Protein AF-A0A7S2D742-F1 (afdb_monomer_lite)

pLDDT: mean 72.42, std 19.33, range [37.31, 97.5]

Organism: NCBI:txid327968

Foldseek 3Di:
DVLVVVDDPVLVVVPPDPDPVNVVVLVVLVVVLVVVLVVLCVVVVHPDSVVSCVVDVVSVVSVVDSVVDPCVVVVVVSVVVSVVVVVVVVVVVVVVVVVVVVVVVVVVVVVVVVVVVVVVVVVVVVVCCVVDDDDPDDPPPPDDDDDDDDDDDDDDDDDDDDDDDDDDDDDDDDDDDDDDDDDDDDDDDDDDDDDDDDDDDDDDDDDDDDDDDDDDDDDDDDDDDD

Secondary structure (DSSP, 8-state):
-HHHHSS-HHHHHTS-PPPHHHHHHHHHHHHHHHHHHHHHHHHHT---HHHHHHH-HHHHHHHHHHHS-TTHHHHHHHHHHHHHHHHHHHHHHHHHHHHHHHHHHHHHHHHHHHHHHHHHHHHHHHHHHHHS--PPPPP-------------PPPP-------------------------------------PPPPPP--------------PPP----------

Structure (mmCIF, N/CA/C/O backbone):
data_AF-A0A7S2D742-F1
#
_entry.id   AF-A0A7S2D742-F1
#
loop_
_atom_site.group_PDB
_atom_site.id
_atom_site.type_symbol
_atom_site.label_atom_id
_atom_site.label_alt_id
_atom_site.label_comp_id
_atom_site.label_asym_id
_atom_site.label_entity_id
_atom_site.label_seq_id
_atom_site.pdbx_PDB_ins_code
_atom_site.Cartn_x
_atom_site.Cartn_y
_atom_site.Cartn_z
_atom_site.occupancy
_atom_site.B_iso_or_equiv
_atom_site.auth_seq_id
_atom_site.auth_comp_id
_atom_site.auth_asym_id
_atom_site.auth_atom_id
_atom_site.pdbx_PDB_model_num
ATOM 1 N N . LEU A 1 1 ? 1.408 -7.934 0.537 1.00 58.06 1 LEU A N 1
ATOM 2 C CA . LEU A 1 1 ? 2.646 -7.445 1.202 1.00 58.06 1 LEU A CA 1
ATOM 3 C C . LEU A 1 1 ? 3.865 -7.417 0.276 1.00 58.06 1 LEU A C 1
ATOM 5 O O . LEU A 1 1 ? 4.415 -6.337 0.124 1.00 58.06 1 LEU A O 1
ATOM 9 N N . LYS A 1 2 ? 4.267 -8.518 -0.390 1.00 72.75 2 LYS A N 1
ATOM 10 C CA . LYS A 1 2 ? 5.432 -8.516 -1.314 1.00 72.75 2 LYS A CA 1
ATOM 11 C C . LYS A 1 2 ? 5.383 -7.411 -2.386 1.00 72.75 2 LYS A C 1
ATOM 13 O O . LYS A 1 2 ? 6.343 -6.668 -2.518 1.00 72.75 2 LYS A O 1
ATOM 18 N N . GLN A 1 3 ? 4.239 -7.214 -3.044 1.00 70.50 3 GLN A N 1
ATOM 19 C CA . GLN A 1 3 ? 4.067 -6.157 -4.057 1.00 70.50 3 GLN A CA 1
ATOM 20 C C . GLN A 1 3 ? 4.245 -4.727 -3.512 1.00 70.50 3 GLN A C 1
ATOM 22 O O . GLN A 1 3 ? 4.668 -3.840 -4.242 1.00 70.50 3 GLN A O 1
ATOM 27 N N . MET A 1 4 ? 3.971 -4.489 -2.223 1.00 67.81 4 MET A N 1
ATOM 28 C CA . MET A 1 4 ? 4.215 -3.178 -1.609 1.00 67.81 4 MET A CA 1
ATOM 29 C C . MET A 1 4 ? 5.696 -2.946 -1.307 1.00 67.81 4 MET A C 1
ATOM 31 O O . MET A 1 4 ? 6.140 -1.805 -1.313 1.00 67.81 4 MET A O 1
ATOM 35 N N . ALA A 1 5 ? 6.464 -4.010 -1.057 1.00 75.69 5 ALA A N 1
ATOM 36 C CA . ALA A 1 5 ? 7.906 -3.904 -0.842 1.00 75.69 5 ALA A CA 1
ATOM 37 C C . ALA A 1 5 ? 8.662 -3.565 -2.140 1.00 75.69 5 ALA A C 1
ATOM 39 O O . ALA A 1 5 ? 9.731 -2.966 -2.088 1.00 75.69 5 ALA A O 1
ATOM 40 N N . GLU A 1 6 ? 8.092 -3.915 -3.296 1.00 79.81 6 GLU A N 1
ATOM 41 C CA . GLU A 1 6 ? 8.608 -3.552 -4.623 1.00 79.81 6 GLU A CA 1
ATOM 42 C C . GLU A 1 6 ? 8.123 -2.170 -5.096 1.00 79.81 6 GLU A C 1
ATOM 44 O O . GLU A 1 6 ? 8.629 -1.630 -6.085 1.00 79.81 6 GLU A O 1
ATOM 49 N N . ALA A 1 7 ? 7.156 -1.572 -4.389 1.00 79.31 7 ALA A N 1
ATOM 50 C CA . ALA A 1 7 ? 6.643 -0.251 -4.715 1.00 79.31 7 ALA A CA 1
ATOM 51 C C . ALA A 1 7 ? 7.717 0.818 -4.489 1.00 79.31 7 ALA A C 1
ATOM 53 O O . ALA A 1 7 ? 8.521 0.762 -3.555 1.00 79.31 7 ALA A O 1
ATOM 54 N N . SER A 1 8 ? 7.734 1.830 -5.357 1.00 81.50 8 SER A N 1
ATOM 55 C CA . SER A 1 8 ? 8.748 2.874 -5.247 1.00 81.50 8 SER A CA 1
ATOM 56 C C . SER A 1 8 ? 8.528 3.743 -4.002 1.00 81.50 8 SER A C 1
ATOM 58 O O . SER A 1 8 ? 7.386 3.941 -3.579 1.00 81.50 8 SER A O 1
ATOM 60 N N . PRO A 1 9 ? 9.588 4.352 -3.439 1.00 84.12 9 PRO A N 1
ATOM 61 C CA . PRO A 1 9 ? 9.458 5.263 -2.302 1.00 84.12 9 PRO A CA 1
ATOM 62 C C . PRO A 1 9 ? 8.507 6.440 -2.564 1.00 84.12 9 PRO A C 1
ATOM 64 O O . PRO A 1 9 ? 7.940 6.990 -1.625 1.00 84.12 9 PRO A O 1
ATOM 67 N N . GLN A 1 10 ? 8.327 6.831 -3.831 1.00 81.94 10 GLN A N 1
ATOM 68 C CA . GLN A 1 10 ? 7.385 7.873 -4.235 1.00 81.94 10 GLN A CA 1
ATOM 69 C C . GLN A 1 10 ? 5.931 7.407 -4.053 1.00 81.94 10 GLN A C 1
ATOM 71 O O . GLN A 1 10 ? 5.106 8.156 -3.540 1.00 81.94 10 GLN A O 1
ATOM 76 N N . VAL A 1 11 ? 5.644 6.145 -4.394 1.00 81.56 11 VAL A N 1
ATOM 77 C CA . VAL A 1 11 ? 4.326 5.517 -4.209 1.00 81.56 11 VAL A CA 1
ATOM 78 C C . VAL A 1 11 ? 3.994 5.384 -2.729 1.00 81.56 11 VAL A C 1
ATOM 80 O O . VAL A 1 11 ? 2.893 5.718 -2.306 1.00 81.56 11 VAL A O 1
ATOM 83 N N . LEU A 1 12 ? 4.970 4.957 -1.922 1.00 81.88 12 LEU A N 1
ATOM 84 C CA . LEU A 1 12 ? 4.792 4.779 -0.479 1.00 81.88 12 LEU A CA 1
ATOM 85 C C . LEU A 1 12 ? 4.545 6.102 0.264 1.00 81.88 12 LEU A C 1
ATOM 87 O O . LEU A 1 12 ? 3.838 6.111 1.271 1.00 81.88 12 LEU A O 1
ATOM 91 N N . LYS A 1 13 ? 5.101 7.218 -0.226 1.00 83.69 13 LYS A N 1
ATOM 92 C CA . LYS A 1 13 ? 4.823 8.565 0.307 1.00 83.69 13 LYS A CA 1
ATOM 93 C C . LYS A 1 13 ? 3.414 9.050 -0.016 1.00 83.69 13 LYS A C 1
ATOM 95 O O . LYS A 1 13 ? 2.838 9.774 0.785 1.00 83.69 13 LYS A O 1
ATOM 100 N N . ASN A 1 14 ? 2.884 8.646 -1.166 1.00 82.38 14 ASN A N 1
ATOM 101 C CA . ASN A 1 14 ? 1.534 8.984 -1.611 1.00 82.38 14 ASN A CA 1
ATOM 102 C C . ASN A 1 14 ? 0.483 7.995 -1.093 1.00 82.38 14 ASN A C 1
ATOM 104 O O . ASN A 1 14 ? -0.686 8.091 -1.464 1.00 82.38 14 ASN A O 1
ATOM 108 N N . PHE A 1 15 ? 0.888 7.013 -0.286 1.00 81.06 15 PHE A N 1
ATOM 109 C CA . PHE A 1 15 ? -0.055 6.128 0.373 1.00 81.06 15 PHE A CA 1
ATOM 110 C C . PHE A 1 15 ? -0.929 6.973 1.314 1.00 81.06 15 PHE A C 1
ATOM 112 O O . PHE A 1 15 ? -0.379 7.829 2.018 1.00 81.06 15 PHE A O 1
ATOM 119 N N . PRO A 1 16 ? -2.257 6.761 1.343 1.00 83.06 16 PRO A N 1
ATOM 120 C CA . PRO A 1 16 ? -3.177 7.501 2.201 1.00 83.06 16 PRO A CA 1
ATOM 121 C C . PRO A 1 16 ? -3.024 7.027 3.649 1.00 83.06 16 PRO A C 1
ATOM 123 O O . PRO A 1 16 ? -3.904 6.389 4.225 1.00 83.06 16 PRO A O 1
ATOM 126 N N . TRP A 1 17 ? -1.854 7.278 4.234 1.00 86.44 17 TRP A N 1
ATOM 127 C CA . TRP A 1 17 ? -1.615 7.021 5.639 1.00 86.44 17 TRP A CA 1
ATOM 128 C C . TRP A 1 17 ? -2.586 7.887 6.436 1.00 86.44 17 TRP A C 1
ATOM 130 O O . TRP A 1 17 ? -2.632 9.097 6.197 1.00 86.44 17 TRP A O 1
ATOM 140 N N . PRO A 1 18 ? -3.344 7.300 7.376 1.00 88.06 18 PRO A N 1
ATOM 141 C CA . PRO A 1 18 ? -4.246 8.087 8.189 1.00 88.06 18 PRO A CA 1
ATOM 142 C C . PRO A 1 18 ? -3.436 9.144 8.930 1.00 88.06 18 PRO A C 1
ATOM 144 O O . PRO A 1 18 ? -2.369 8.858 9.490 1.00 88.06 18 PRO A O 1
ATOM 147 N N . SER A 1 19 ? -3.933 10.376 8.922 1.00 89.94 19 SER A N 1
ATOM 148 C CA . SER A 1 19 ? -3.280 11.452 9.657 1.00 89.94 19 SER A CA 1
ATOM 149 C C . SER A 1 19 ? -3.248 11.125 11.153 1.00 89.94 19 SER A C 1
ATOM 151 O O . SER A 1 19 ? -4.099 10.406 11.682 1.00 89.94 19 SER A O 1
ATOM 153 N N . GLN A 1 20 ? -2.277 11.677 11.886 1.00 93.31 20 GLN A N 1
ATOM 154 C CA . GLN A 1 20 ? -2.212 11.471 13.338 1.00 93.31 20 GLN A CA 1
ATOM 155 C C . GLN A 1 20 ? -3.523 11.892 14.025 1.00 93.31 20 GLN A C 1
ATOM 157 O O . GLN A 1 20 ? -3.972 11.232 14.962 1.00 93.31 20 GLN A O 1
ATOM 162 N N . THR A 1 21 ? -4.159 12.953 13.524 1.00 93.12 21 THR A N 1
ATOM 163 C CA . THR A 1 21 ? -5.476 13.421 13.962 1.00 93.12 21 THR A CA 1
ATOM 164 C C . THR A 1 21 ? -6.565 12.375 13.732 1.00 93.12 21 THR A C 1
ATOM 166 O O . THR A 1 21 ? -7.280 12.039 14.676 1.00 93.12 21 THR A O 1
ATOM 169 N N . GLU A 1 22 ? -6.649 11.774 12.542 1.00 90.06 22 GLU A N 1
ATOM 170 C CA . GLU A 1 22 ? -7.600 10.686 12.260 1.00 90.06 22 GLU A CA 1
ATOM 171 C C . GLU A 1 22 ? -7.389 9.493 13.191 1.00 90.06 22 GLU A C 1
ATOM 173 O O . GLU A 1 22 ? -8.347 8.976 13.769 1.00 90.06 22 GLU A O 1
ATOM 178 N N . VAL A 1 23 ? -6.132 9.096 13.409 1.00 91.25 23 VAL A N 1
ATOM 179 C CA . VAL A 1 23 ? -5.793 8.006 14.332 1.00 91.25 23 VAL A CA 1
ATOM 180 C C . VAL A 1 23 ? -6.275 8.326 15.747 1.00 91.25 23 VAL A C 1
ATOM 182 O O . VAL A 1 23 ? -6.843 7.460 16.417 1.00 91.25 23 VAL A O 1
ATOM 185 N N . THR A 1 24 ? -6.080 9.558 16.226 1.00 95.44 24 THR A N 1
ATOM 186 C CA . THR A 1 24 ? -6.558 9.957 17.557 1.00 95.44 24 THR A CA 1
ATOM 187 C C . THR A 1 24 ? -8.081 9.964 17.654 1.00 95.44 24 THR A C 1
ATOM 189 O O . THR A 1 24 ? -8.615 9.414 18.620 1.00 95.44 24 THR A O 1
ATOM 192 N N . THR A 1 25 ? -8.778 10.486 16.644 1.00 92.00 25 THR A N 1
ATOM 193 C CA . THR A 1 25 ? -10.245 10.508 16.585 1.00 92.00 25 THR A CA 1
ATOM 194 C C . THR A 1 25 ? -10.814 9.095 16.565 1.00 92.00 25 THR A C 1
ATOM 196 O O . THR A 1 25 ? -11.714 8.779 17.341 1.00 92.00 25 THR A O 1
ATOM 199 N N . ARG A 1 26 ? -10.244 8.195 15.757 1.00 90.88 26 ARG A N 1
ATOM 200 C CA . ARG A 1 26 ? -10.662 6.789 15.711 1.00 90.88 26 ARG A CA 1
ATOM 201 C C . ARG A 1 26 ? -10.439 6.085 17.046 1.00 90.88 26 ARG A C 1
ATOM 203 O O . ARG A 1 26 ? -11.328 5.397 17.538 1.00 90.88 26 ARG A O 1
ATOM 210 N N . LYS A 1 27 ? -9.288 6.304 17.687 1.00 94.00 27 LYS A N 1
ATOM 211 C CA . LYS A 1 27 ? -9.021 5.774 19.035 1.00 94.00 27 LYS A CA 1
ATOM 212 C C . LYS A 1 27 ? -9.992 6.317 20.081 1.00 94.00 27 LYS A C 1
ATOM 214 O O . LYS A 1 27 ? -10.288 5.604 21.035 1.00 94.00 27 LYS A O 1
ATOM 219 N N . ALA A 1 28 ? -10.432 7.567 19.958 1.00 95.38 28 ALA A N 1
ATOM 220 C CA . ALA A 1 28 ? -11.434 8.139 20.852 1.00 95.38 28 ALA A CA 1
ATOM 221 C C . ALA A 1 28 ? -12.805 7.475 20.639 1.00 95.38 28 ALA A C 1
ATOM 223 O O . ALA A 1 28 ? -13.393 7.013 21.612 1.00 95.38 28 ALA A O 1
ATOM 224 N N . LYS A 1 29 ? -13.245 7.315 19.381 1.00 94.00 29 LYS A N 1
ATOM 225 C CA . LYS A 1 29 ? -14.488 6.604 19.022 1.00 94.00 29 LYS A CA 1
ATOM 226 C C . LYS A 1 29 ? -14.504 5.156 19.528 1.00 94.00 29 LYS A C 1
ATOM 228 O O . LYS A 1 29 ? -15.473 4.720 20.145 1.00 94.00 29 LYS A O 1
ATOM 233 N N . LEU A 1 30 ? -13.407 4.419 19.337 1.00 94.81 30 LEU A N 1
ATOM 234 C CA . LEU A 1 30 ? -13.285 3.047 19.844 1.00 94.81 30 LEU A CA 1
ATOM 235 C C . LEU A 1 30 ? -13.352 3.003 21.374 1.00 94.81 30 LEU A C 1
ATOM 237 O O . LEU A 1 30 ? -14.048 2.161 21.929 1.00 94.81 30 LEU A O 1
ATOM 241 N N . ARG A 1 31 ? -12.687 3.937 22.066 1.00 96.94 31 ARG A N 1
ATOM 242 C CA . ARG A 1 31 ? -12.774 4.037 23.530 1.00 96.94 31 ARG A CA 1
ATOM 243 C C . ARG A 1 31 ? -14.196 4.327 24.010 1.00 96.94 31 ARG A C 1
ATOM 245 O O . ARG A 1 31 ? -14.627 3.698 24.970 1.00 96.94 31 ARG A O 1
ATOM 252 N N . SER A 1 32 ? -14.934 5.218 23.344 1.00 96.44 32 SER A N 1
ATOM 253 C CA . SER A 1 32 ? -16.332 5.484 23.706 1.00 96.44 32 SER A CA 1
ATOM 254 C C . SER A 1 32 ? -17.241 4.279 23.463 1.00 96.44 32 SER A C 1
ATOM 256 O O . SER A 1 32 ? -18.104 4.008 24.290 1.00 96.44 32 SER A O 1
ATOM 258 N N . LEU A 1 33 ? -17.030 3.520 22.382 1.00 95.75 33 LEU A N 1
ATOM 259 C CA . LEU A 1 33 ? -17.796 2.297 22.122 1.00 95.75 33 LEU A CA 1
ATOM 260 C C . LEU A 1 33 ? -17.504 1.200 23.141 1.00 95.75 33 LEU A C 1
ATOM 262 O O . LEU A 1 33 ? -18.428 0.562 23.630 1.00 95.75 33 LEU A O 1
ATOM 266 N N . VAL A 1 34 ? -16.235 1.016 23.505 1.00 96.56 34 VAL A N 1
ATOM 267 C CA . VAL A 1 34 ? -15.847 0.072 24.559 1.00 96.56 34 VAL A CA 1
ATOM 268 C C . VAL A 1 34 ? -16.488 0.461 25.893 1.00 96.56 34 VAL A C 1
ATOM 270 O O . VAL A 1 34 ? -17.013 -0.403 26.587 1.00 96.56 34 VAL A O 1
ATOM 273 N N . ALA A 1 35 ? -16.519 1.753 26.231 1.00 97.38 35 ALA A N 1
ATOM 274 C CA . ALA A 1 35 ? -17.210 2.223 27.430 1.00 97.38 35 ALA A CA 1
ATOM 275 C C . ALA A 1 35 ? -18.721 1.919 27.393 1.00 97.38 35 ALA A C 1
ATOM 277 O O . ALA A 1 35 ? -19.262 1.448 28.390 1.00 97.38 35 ALA A O 1
ATOM 278 N N . ARG A 1 36 ? -19.391 2.114 26.245 1.00 96.12 36 ARG A N 1
ATOM 279 C CA . ARG A 1 36 ? -20.809 1.739 26.071 1.00 96.12 36 ARG A CA 1
ATOM 280 C C . ARG A 1 36 ? -21.037 0.234 26.184 1.00 96.12 36 ARG A C 1
ATOM 282 O O . ARG A 1 36 ? -21.999 -0.169 26.821 1.00 96.12 36 ARG A O 1
ATOM 289 N N . LEU A 1 37 ? -20.156 -0.587 25.608 1.00 96.56 37 LEU A N 1
ATOM 290 C CA . LEU A 1 37 ? -20.226 -2.046 25.728 1.00 96.56 37 LEU A CA 1
ATOM 291 C C . LEU A 1 37 ? -20.147 -2.489 27.189 1.00 96.56 37 LEU A C 1
ATOM 293 O O . LEU A 1 37 ? -20.936 -3.327 27.609 1.00 96.56 37 LEU A O 1
ATOM 297 N N . PHE A 1 38 ? -19.239 -1.902 27.973 1.00 97.19 38 PHE A N 1
ATOM 298 C CA . PHE A 1 38 ? -19.145 -2.201 29.402 1.00 97.19 38 PHE A CA 1
ATOM 299 C C . PHE A 1 38 ? -20.361 -1.717 30.196 1.00 97.19 38 PHE A C 1
ATOM 301 O O . PHE A 1 38 ? -20.797 -2.428 31.095 1.00 97.19 38 PHE A O 1
ATOM 308 N N . ALA A 1 39 ? -20.928 -0.555 29.859 1.00 96.94 39 ALA A N 1
ATOM 309 C CA . ALA A 1 39 ? -22.167 -0.084 30.477 1.00 96.94 39 ALA A CA 1
ATOM 310 C C . ALA A 1 39 ? -23.333 -1.044 30.185 1.00 96.94 39 ALA A C 1
ATOM 312 O O . ALA A 1 39 ? -23.949 -1.552 31.113 1.00 96.94 39 ALA A O 1
ATOM 313 N N . ALA A 1 40 ? -23.541 -1.411 28.916 1.00 96.88 40 ALA A N 1
ATOM 314 C CA . ALA A 1 40 ? -24.572 -2.371 28.526 1.00 96.88 40 ALA A CA 1
ATOM 315 C C . ALA A 1 40 ? -24.359 -3.761 29.164 1.00 96.88 40 ALA A C 1
ATOM 317 O O . ALA A 1 40 ? -25.321 -4.460 29.480 1.00 96.88 40 ALA A O 1
ATOM 318 N N . ALA A 1 41 ? -23.100 -4.169 29.371 1.00 97.19 41 ALA A N 1
ATOM 319 C CA . ALA A 1 41 ? -22.756 -5.429 30.029 1.00 97.19 41 ALA A CA 1
ATOM 320 C C . ALA A 1 41 ? -23.110 -5.402 31.516 1.00 97.19 41 ALA A C 1
ATOM 322 O O . ALA A 1 41 ? -23.620 -6.392 32.042 1.00 97.19 41 ALA A O 1
ATOM 323 N N . ALA A 1 42 ? -22.877 -4.263 32.175 1.00 97.50 42 ALA A N 1
ATOM 324 C CA . ALA A 1 42 ? -23.286 -4.041 33.553 1.00 97.50 42 ALA A CA 1
ATOM 325 C C . ALA A 1 42 ? -24.817 -4.033 33.689 1.00 97.50 42 ALA A C 1
ATOM 327 O O . ALA A 1 42 ? -25.335 -4.716 34.568 1.00 97.50 42 ALA A O 1
ATOM 328 N N . ASP A 1 43 ? -25.530 -3.359 32.780 1.00 96.56 43 ASP A N 1
ATOM 329 C CA . ASP A 1 43 ? -26.996 -3.265 32.802 1.00 96.56 43 ASP A CA 1
ATOM 330 C C . ASP A 1 43 ? -27.674 -4.631 32.596 1.00 96.56 43 ASP A C 1
ATOM 332 O O . ASP A 1 43 ? -28.673 -4.942 33.242 1.00 96.56 43 ASP A O 1
ATOM 336 N N . LYS A 1 44 ? -27.115 -5.477 31.720 1.00 95.94 44 LYS A N 1
ATOM 337 C CA . LYS A 1 44 ? -27.632 -6.831 31.444 1.00 95.94 44 LYS A CA 1
ATOM 338 C C . LYS A 1 44 ? -27.102 -7.901 32.399 1.00 95.94 44 LYS A C 1
ATOM 340 O O . LYS A 1 44 ? -27.609 -9.020 32.391 1.00 95.94 44 LYS A O 1
ATOM 345 N N . GLY A 1 45 ? -26.073 -7.595 33.190 1.00 96.94 45 GLY A N 1
ATOM 346 C CA . GLY A 1 45 ? -25.412 -8.561 34.070 1.00 96.94 45 GLY A CA 1
ATOM 347 C C . GLY A 1 45 ? -24.678 -9.685 33.327 1.00 96.94 45 GLY A C 1
ATOM 348 O O . GLY A 1 45 ? -24.451 -10.752 33.895 1.00 96.94 45 GLY A O 1
ATOM 349 N N . THR A 1 46 ? -24.305 -9.477 32.060 1.00 96.31 46 THR A N 1
ATOM 350 C CA . THR A 1 46 ? -23.642 -10.488 31.224 1.00 96.31 46 THR A CA 1
ATOM 351 C C . THR A 1 46 ? -22.240 -10.041 30.843 1.00 96.31 46 THR A C 1
ATOM 353 O O . THR A 1 46 ? -22.060 -8.939 30.334 1.00 96.31 46 THR A O 1
ATOM 356 N N . GLN A 1 47 ? -21.247 -10.916 31.000 1.00 95.94 47 GLN A N 1
ATOM 357 C CA . GLN A 1 47 ? -19.889 -10.677 30.486 1.00 95.94 47 GLN A CA 1
ATOM 358 C C . GLN A 1 47 ? -19.707 -11.156 29.035 1.00 95.94 47 GLN A C 1
ATOM 360 O O . GLN A 1 47 ? -18.677 -10.886 28.419 1.00 95.94 47 GLN A O 1
ATOM 365 N N . ASP A 1 48 ? -20.699 -11.864 28.488 1.00 97.12 48 ASP A N 1
ATOM 366 C CA . ASP A 1 48 ? -20.684 -12.352 27.113 1.00 97.12 48 ASP A CA 1
ATOM 367 C C . ASP A 1 48 ? -21.057 -11.229 26.132 1.00 97.12 48 ASP A C 1
ATOM 369 O O . ASP A 1 48 ? -22.219 -10.839 25.985 1.00 97.12 48 ASP A O 1
ATOM 373 N N . VAL A 1 49 ? -20.037 -10.711 25.446 1.00 95.75 49 VAL A N 1
ATOM 374 C CA . VAL A 1 49 ? -20.175 -9.650 24.443 1.00 95.75 49 VAL A CA 1
ATOM 375 C C . VAL A 1 49 ? -21.034 -10.108 23.261 1.00 95.75 49 VAL A C 1
ATOM 377 O O . VAL A 1 49 ? -21.759 -9.294 22.694 1.00 95.75 49 VAL A O 1
ATOM 380 N N . GLU A 1 50 ? -21.008 -11.390 22.881 1.00 96.25 50 GLU A N 1
ATOM 381 C CA . GLU A 1 50 ? -21.821 -11.873 21.762 1.00 96.25 50 GLU A CA 1
ATOM 382 C C . GLU A 1 50 ? -23.306 -11.904 22.111 1.00 96.25 50 GLU A C 1
ATOM 384 O O . GLU A 1 50 ? -24.133 -11.479 21.301 1.00 96.25 50 GLU A O 1
ATOM 389 N N . ALA A 1 51 ? -23.650 -12.381 23.310 1.00 96.50 51 ALA A N 1
ATOM 390 C CA . ALA A 1 51 ? -25.022 -12.341 23.808 1.00 96.50 51 ALA A CA 1
ATOM 391 C C . ALA A 1 51 ? -25.540 -10.895 23.865 1.00 96.50 51 ALA A C 1
ATOM 393 O O . ALA A 1 51 ? -26.656 -10.605 23.425 1.00 96.50 51 ALA A O 1
ATOM 394 N N . LEU A 1 52 ? -24.692 -9.968 24.313 1.00 96.38 52 LEU A N 1
ATOM 395 C CA . LEU A 1 52 ? -25.016 -8.551 24.397 1.00 96.38 52 LEU A CA 1
ATOM 396 C C . LEU A 1 52 ? -25.252 -7.914 23.020 1.00 96.38 52 LEU A C 1
ATOM 398 O O . LEU A 1 52 ? -26.268 -7.248 22.818 1.00 96.38 52 LEU A O 1
ATOM 402 N N . LEU A 1 53 ? -24.366 -8.172 22.054 1.00 96.44 53 LEU A N 1
ATOM 403 C CA . LEU A 1 53 ? -24.488 -7.672 20.680 1.00 96.44 53 LEU A CA 1
ATOM 404 C C . LEU A 1 53 ? -25.644 -8.316 19.898 1.00 96.44 53 LEU A C 1
ATOM 406 O O . LEU A 1 53 ? -26.140 -7.722 18.941 1.00 96.44 53 LEU A O 1
ATOM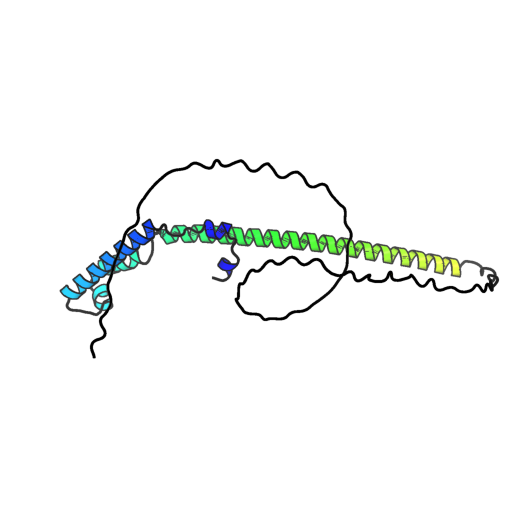 410 N N . LYS A 1 54 ? -26.077 -9.528 20.269 1.00 96.62 54 LYS A N 1
ATOM 411 C CA . LYS A 1 54 ? -27.306 -10.142 19.736 1.00 96.62 54 LYS A CA 1
ATOM 412 C C . LYS A 1 54 ? -28.559 -9.463 20.292 1.00 96.62 54 LYS A C 1
ATOM 414 O O . LYS A 1 54 ? -29.537 -9.350 19.561 1.00 96.62 54 LYS A O 1
ATOM 419 N N . GLY A 1 55 ? -28.514 -9.004 21.544 1.00 94.94 55 GLY A N 1
ATOM 420 C CA . GLY A 1 55 ? -29.611 -8.277 22.183 1.00 94.94 55 GLY A CA 1
ATOM 421 C C . GLY A 1 55 ? -29.776 -6.835 21.691 1.00 94.94 55 GLY A C 1
ATOM 422 O O . GLY A 1 55 ? -30.907 -6.389 21.546 1.00 94.94 55 GLY A O 1
ATOM 423 N N . ASP A 1 56 ? -28.677 -6.132 21.387 1.00 96.00 56 ASP A N 1
ATOM 424 C CA . ASP A 1 56 ? -28.706 -4.729 20.937 1.00 96.00 56 ASP A CA 1
ATOM 425 C C . ASP A 1 56 ? -28.212 -4.587 19.492 1.00 96.00 56 ASP A C 1
ATOM 427 O O . ASP A 1 56 ? -27.020 -4.398 19.220 1.00 96.00 56 ASP A O 1
ATOM 431 N N . ALA A 1 57 ? -29.150 -4.640 18.542 1.00 96.31 57 ALA A N 1
ATOM 432 C CA . ALA A 1 57 ? -28.843 -4.544 17.115 1.00 96.31 57 ALA A CA 1
ATOM 433 C C . ALA A 1 57 ? -28.155 -3.220 16.738 1.00 96.31 57 ALA A C 1
ATOM 435 O O . ALA A 1 57 ? -27.295 -3.205 15.854 1.00 96.31 57 ALA A O 1
ATOM 436 N N . ASP A 1 58 ? -28.498 -2.123 17.411 1.00 95.44 58 ASP A N 1
ATOM 437 C CA . ASP A 1 58 ? -27.922 -0.807 17.128 1.00 95.44 58 ASP A CA 1
ATOM 438 C C . ASP A 1 58 ? -26.478 -0.702 17.619 1.00 95.44 58 ASP A C 1
ATOM 440 O O . ASP A 1 58 ? -25.608 -0.273 16.863 1.00 95.44 58 ASP A O 1
ATOM 444 N N . LEU A 1 59 ? -26.179 -1.213 18.818 1.00 95.12 59 LEU A N 1
ATOM 445 C CA . LEU A 1 59 ? -24.807 -1.275 19.324 1.00 95.12 59 LEU A CA 1
ATOM 446 C C . LEU A 1 59 ? -23.927 -2.150 18.423 1.00 95.12 59 LEU A C 1
ATOM 448 O O . LEU A 1 59 ? -22.789 -1.796 18.114 1.00 95.12 59 LEU A O 1
ATOM 452 N N . ARG A 1 60 ? -24.470 -3.268 17.929 1.00 95.69 60 ARG A N 1
ATOM 453 C CA . ARG A 1 60 ? -23.788 -4.109 16.939 1.00 95.69 60 ARG A CA 1
ATOM 454 C C . ARG A 1 60 ? -23.505 -3.357 15.642 1.00 95.69 60 ARG A C 1
ATOM 456 O O . ARG A 1 60 ? -22.392 -3.466 15.129 1.00 95.69 60 ARG A O 1
ATOM 463 N N . LYS A 1 61 ? -24.471 -2.601 15.112 1.00 94.69 61 LYS A N 1
ATOM 464 C CA . LYS A 1 61 ? -24.265 -1.770 13.914 1.00 94.69 61 LYS A CA 1
ATOM 465 C C . LYS A 1 61 ? -23.189 -0.714 14.149 1.00 94.69 61 LYS A C 1
ATOM 467 O O . LYS A 1 61 ? -22.306 -0.593 13.312 1.00 94.69 61 LYS A O 1
ATOM 472 N N . GLU A 1 62 ? -23.202 -0.015 15.283 1.00 92.88 62 GLU A N 1
ATOM 473 C CA . GLU A 1 62 ? -22.191 1.001 15.608 1.00 92.88 62 GLU A CA 1
ATOM 474 C C . GLU A 1 62 ? -20.775 0.414 15.728 1.00 92.88 62 GLU A C 1
ATOM 476 O O . GLU A 1 62 ? -19.806 0.997 15.226 1.00 92.88 62 GLU A O 1
ATOM 481 N N . VAL A 1 63 ? -20.645 -0.749 16.378 1.00 93.81 63 VAL A N 1
ATOM 482 C CA . VAL A 1 63 ? -19.368 -1.466 16.505 1.00 93.81 63 VAL A CA 1
ATOM 483 C C . VAL A 1 63 ? -18.866 -1.901 15.133 1.00 93.81 63 VAL A C 1
ATOM 485 O O . VAL A 1 63 ? -17.705 -1.653 14.808 1.00 93.81 63 VAL A O 1
ATOM 488 N N . LEU A 1 64 ? -19.734 -2.494 14.306 1.00 92.06 64 LEU A N 1
ATOM 489 C CA . LEU A 1 64 ? -19.376 -2.886 12.944 1.00 92.06 64 LEU A CA 1
ATOM 490 C C . LEU A 1 64 ? -18.985 -1.669 12.103 1.00 92.06 64 LEU A C 1
ATOM 492 O O . LEU A 1 64 ? -17.915 -1.689 11.509 1.00 92.06 64 LEU A O 1
ATOM 496 N N . GLN A 1 65 ? -19.767 -0.590 12.139 1.00 90.75 65 GLN A N 1
ATOM 497 C CA . GLN A 1 65 ? -19.498 0.643 11.399 1.00 90.75 65 GLN A CA 1
ATOM 498 C C . GLN A 1 65 ? -18.174 1.303 11.813 1.00 90.75 65 GLN A C 1
ATOM 500 O O . GLN A 1 65 ? -17.473 1.860 10.978 1.00 90.75 65 GLN A O 1
ATOM 505 N N . SER A 1 66 ? -17.781 1.219 13.087 1.00 89.31 66 SER A N 1
ATOM 506 C CA . SER A 1 66 ? -16.487 1.751 13.544 1.00 89.31 66 SER A CA 1
ATOM 507 C C . SER A 1 66 ? -15.290 0.862 13.184 1.00 89.31 66 SER A C 1
ATOM 509 O O . SER A 1 66 ? -14.144 1.328 13.197 1.00 89.31 66 SER A O 1
ATOM 511 N N . LEU A 1 67 ? -15.535 -0.416 12.882 1.00 87.00 67 LEU A N 1
ATOM 512 C CA . LEU A 1 67 ? -14.524 -1.355 12.396 1.00 87.00 67 LEU A CA 1
ATOM 513 C C . LEU A 1 67 ? -14.381 -1.286 10.871 1.00 87.00 67 LEU A C 1
ATOM 515 O O . LEU A 1 67 ? -13.256 -1.290 10.368 1.00 87.00 67 LEU A O 1
ATOM 519 N N . THR A 1 68 ? -15.493 -1.178 10.145 1.00 82.94 68 THR A N 1
ATOM 520 C CA . THR A 1 68 ? -15.529 -0.955 8.697 1.00 82.94 68 THR A CA 1
ATOM 521 C C . THR A 1 68 ? -15.386 0.537 8.420 1.00 82.94 68 THR A C 1
ATOM 523 O O . THR A 1 68 ? -16.375 1.248 8.274 1.00 82.94 68 THR A O 1
ATOM 526 N N . ASP A 1 69 ? -14.144 1.024 8.410 1.00 67.75 69 ASP A N 1
ATOM 527 C CA . ASP A 1 69 ? -13.851 2.434 8.136 1.00 67.75 69 ASP A CA 1
ATOM 528 C C . ASP A 1 69 ? -14.558 2.938 6.866 1.00 67.75 69 ASP A C 1
ATOM 530 O O . ASP A 1 69 ? -14.460 2.320 5.805 1.00 67.75 69 ASP A O 1
ATOM 534 N N . GLU A 1 70 ? -15.121 4.148 6.931 1.00 66.31 70 GLU A N 1
ATOM 535 C CA . GLU A 1 70 ? -15.600 4.913 5.762 1.00 66.31 70 GLU A CA 1
ATOM 536 C C . GLU A 1 70 ? -14.495 5.130 4.699 1.00 66.31 70 GLU A C 1
ATOM 538 O O . GLU A 1 70 ? -14.773 5.358 3.521 1.00 66.31 70 GLU A O 1
ATOM 543 N N . ASN A 1 71 ? -13.223 4.981 5.091 1.00 66.75 71 ASN A N 1
ATOM 544 C CA . ASN A 1 71 ? -12.050 5.116 4.225 1.00 66.75 71 ASN A CA 1
ATOM 545 C C . ASN A 1 71 ? -11.787 3.926 3.283 1.00 66.75 71 A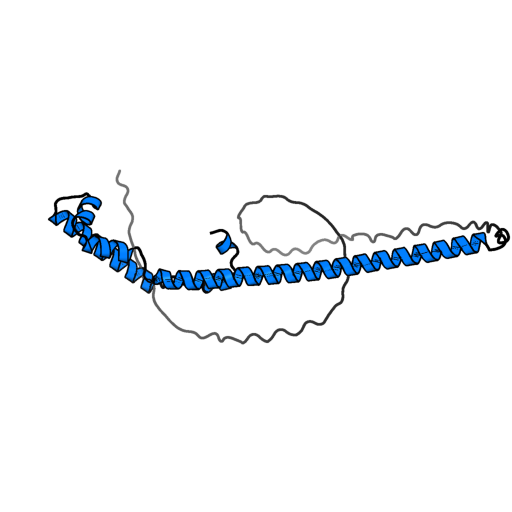SN A C 1
ATOM 547 O O . ASN A 1 71 ? -10.816 3.976 2.523 1.00 66.75 71 ASN A O 1
ATOM 551 N N . GLN A 1 72 ? -12.615 2.873 3.277 1.00 70.06 72 GLN A N 1
ATOM 552 C CA . GLN A 1 72 ? -12.471 1.782 2.298 1.00 70.06 72 GLN A CA 1
ATOM 553 C C . GLN A 1 72 ? -12.537 2.288 0.847 1.00 70.06 72 GLN A C 1
ATOM 555 O O . GLN A 1 72 ? -11.722 1.886 0.019 1.00 70.06 72 GLN A O 1
ATOM 560 N N . SER A 1 73 ? -13.402 3.265 0.569 1.00 73.56 73 SER A N 1
ATOM 561 C CA . SER A 1 73 ? -13.542 3.881 -0.761 1.00 73.56 73 SER A CA 1
ATOM 562 C C . SER A 1 73 ? -12.251 4.548 -1.271 1.00 73.56 73 SER A C 1
ATOM 564 O O . SER A 1 73 ? -11.898 4.454 -2.453 1.00 73.56 73 SER A O 1
ATOM 566 N N . GLY A 1 74 ? -11.496 5.187 -0.371 1.00 77.38 74 GLY A N 1
ATOM 567 C CA . GLY A 1 74 ? -10.193 5.774 -0.684 1.00 77.38 74 GLY A CA 1
ATOM 568 C C . GLY A 1 74 ? -9.126 4.712 -0.958 1.00 77.38 74 GLY A C 1
ATOM 569 O O . GLY A 1 74 ? -8.279 4.893 -1.836 1.00 77.38 74 GLY A O 1
ATOM 570 N N . LEU A 1 75 ? -9.198 3.579 -0.251 1.00 80.94 75 LEU A N 1
ATOM 571 C CA . LEU A 1 75 ? -8.290 2.449 -0.442 1.00 80.94 75 LEU A CA 1
ATOM 572 C C . LEU A 1 75 ? -8.486 1.785 -1.807 1.00 80.94 75 LEU A C 1
ATOM 574 O O . LEU A 1 75 ? -7.497 1.494 -2.479 1.00 80.94 75 LEU A O 1
ATOM 578 N N . ASP A 1 76 ? -9.733 1.597 -2.237 1.00 83.00 76 ASP A N 1
ATOM 579 C CA . ASP A 1 76 ? -10.050 0.980 -3.528 1.00 83.00 76 ASP A CA 1
ATOM 580 C C . ASP A 1 76 ? -9.542 1.834 -4.692 1.00 83.00 76 ASP A C 1
ATOM 582 O O . ASP A 1 76 ? -8.845 1.337 -5.581 1.00 83.00 76 ASP A O 1
ATOM 586 N N . THR A 1 77 ? -9.790 3.145 -4.634 1.00 83.62 77 THR A N 1
ATOM 587 C CA . THR A 1 77 ? -9.296 4.105 -5.633 1.00 83.62 77 THR A CA 1
ATOM 588 C C . THR A 1 77 ? -7.770 4.070 -5.724 1.00 83.62 77 THR A C 1
ATOM 590 O O . THR A 1 77 ? -7.193 4.006 -6.815 1.00 83.62 77 THR A O 1
ATOM 593 N N . TRP A 1 78 ? -7.101 4.052 -4.569 1.00 82.50 78 TRP A N 1
ATOM 594 C CA . TRP A 1 78 ? -5.647 3.979 -4.504 1.00 82.50 78 TRP A CA 1
ATOM 595 C C . TRP A 1 78 ? -5.110 2.635 -5.013 1.00 82.50 78 TRP A C 1
ATOM 597 O O . TRP A 1 78 ? -4.122 2.609 -5.747 1.00 82.50 78 TRP A O 1
ATOM 607 N N . SER A 1 79 ? -5.779 1.523 -4.697 1.00 85.31 79 SER A N 1
ATOM 608 C CA . SER A 1 79 ? -5.397 0.189 -5.172 1.00 85.31 79 SER A CA 1
ATOM 609 C C . SER A 1 79 ? -5.429 0.101 -6.702 1.00 85.31 79 SER A C 1
ATOM 611 O O . SER A 1 79 ? -4.486 -0.413 -7.309 1.00 85.31 79 SER A O 1
ATOM 613 N N . GLY A 1 80 ? -6.439 0.706 -7.338 1.00 86.88 80 GLY A N 1
ATOM 614 C CA . GLY A 1 80 ? -6.524 0.806 -8.793 1.00 86.88 80 GLY A CA 1
ATOM 615 C C . GLY A 1 80 ? -5.399 1.658 -9.385 1.00 86.88 80 GLY A C 1
ATOM 616 O O . GLY A 1 80 ? -4.848 1.323 -10.435 1.00 86.88 80 GLY A O 1
ATOM 617 N N . GLN A 1 81 ? -5.000 2.736 -8.707 1.00 86.00 81 GLN A N 1
ATOM 618 C CA . GLN A 1 81 ? -3.884 3.576 -9.149 1.00 86.00 81 GLN A CA 1
ATOM 619 C C . GLN A 1 81 ? -2.524 2.879 -8.992 1.00 86.00 81 GLN A C 1
ATOM 621 O O . GLN A 1 81 ? -1.699 2.953 -9.905 1.00 86.00 81 GLN A O 1
ATOM 626 N N . LEU A 1 82 ? -2.313 2.134 -7.901 1.00 84.19 82 LEU A N 1
ATOM 627 C CA . LEU A 1 82 ? -1.124 1.302 -7.703 1.00 84.19 82 LEU A CA 1
ATOM 628 C C . LEU A 1 82 ? -1.002 0.238 -8.800 1.00 84.19 82 LEU A C 1
ATOM 630 O O . LEU A 1 82 ? 0.070 0.067 -9.378 1.00 84.19 82 LEU A O 1
ATOM 634 N N . GLN A 1 83 ? -2.094 -0.464 -9.109 1.00 86.50 83 GLN A N 1
ATOM 635 C CA . GLN A 1 83 ? -2.107 -1.480 -10.164 1.00 86.50 83 GLN A CA 1
ATOM 636 C C . GLN A 1 83 ? -1.774 -0.881 -11.533 1.00 86.50 83 GLN A C 1
ATOM 638 O O . GLN A 1 83 ? -0.972 -1.455 -12.268 1.00 86.50 83 GLN A O 1
ATOM 643 N N . LYS A 1 84 ? -2.320 0.301 -11.854 1.00 86.88 84 LYS A N 1
ATOM 644 C CA . LYS A 1 84 ? -1.977 1.033 -13.083 1.00 86.88 84 LYS A CA 1
ATOM 645 C C . LYS A 1 84 ? -0.492 1.394 -13.141 1.00 86.88 84 LYS A C 1
ATOM 647 O O . LYS A 1 84 ? 0.119 1.240 -14.195 1.00 86.88 84 LYS A O 1
ATOM 652 N N . GLU A 1 85 ? 0.110 1.832 -12.033 1.00 82.81 85 GLU A N 1
ATOM 653 C CA . GLU A 1 85 ? 1.541 2.164 -12.001 1.00 82.81 85 GLU A CA 1
ATOM 654 C C . GLU A 1 85 ? 2.430 0.918 -12.141 1.00 82.81 85 GLU A C 1
ATOM 656 O O . GLU A 1 85 ? 3.416 0.939 -12.879 1.00 82.81 85 GLU A O 1
ATOM 661 N N . LEU A 1 86 ? 2.075 -0.187 -11.479 1.00 84.38 86 LEU A N 1
ATOM 662 C CA . LEU A 1 86 ? 2.791 -1.456 -11.623 1.00 84.38 86 LEU A CA 1
ATOM 663 C C . LEU A 1 86 ? 2.692 -1.996 -13.055 1.00 84.38 86 LEU A C 1
ATOM 665 O O . LEU A 1 86 ? 3.705 -2.414 -13.617 1.00 84.38 86 LEU A O 1
ATOM 669 N N . ALA A 1 87 ? 1.510 -1.923 -13.672 1.00 87.12 87 ALA A N 1
ATOM 670 C CA . ALA A 1 87 ? 1.314 -2.305 -15.067 1.00 87.12 87 ALA A CA 1
ATOM 671 C C . ALA A 1 87 ? 2.135 -1.420 -16.021 1.00 87.12 87 ALA A C 1
ATOM 673 O O . ALA A 1 87 ? 2.819 -1.940 -16.900 1.00 87.12 87 ALA A O 1
ATOM 674 N N . ALA A 1 88 ? 2.144 -0.098 -15.815 1.00 86.19 88 ALA A N 1
ATOM 675 C CA . ALA A 1 88 ? 2.956 0.823 -16.611 1.00 86.19 88 ALA A CA 1
ATOM 676 C C . ALA A 1 88 ? 4.459 0.503 -16.507 1.00 86.19 88 ALA A C 1
ATOM 678 O O . ALA A 1 88 ? 5.154 0.446 -17.520 1.00 86.19 88 ALA A O 1
ATOM 679 N N . ARG A 1 89 ? 4.953 0.198 -15.300 1.00 81.00 89 ARG A N 1
ATOM 680 C CA . ARG A 1 89 ? 6.351 -0.214 -15.090 1.00 81.00 89 ARG A CA 1
ATOM 681 C C . ARG A 1 89 ? 6.691 -1.531 -15.771 1.00 81.00 89 ARG A C 1
ATOM 683 O O . ARG A 1 89 ? 7.803 -1.674 -16.273 1.00 81.00 89 ARG A O 1
ATOM 690 N N . GLN A 1 90 ? 5.765 -2.486 -15.773 1.00 87.75 90 GLN A N 1
ATOM 691 C CA . GLN A 1 90 ? 5.968 -3.751 -16.468 1.00 87.75 90 GLN A CA 1
ATOM 692 C C . GLN A 1 90 ? 6.086 -3.518 -17.979 1.00 87.75 90 GLN A C 1
ATOM 694 O O . GLN A 1 90 ? 7.035 -3.998 -18.590 1.00 87.75 90 GLN A O 1
ATOM 699 N N . VAL A 1 91 ? 5.218 -2.678 -18.550 1.00 87.06 91 VAL A N 1
ATOM 700 C CA . VAL A 1 91 ? 5.292 -2.284 -19.965 1.00 87.06 91 VAL A CA 1
ATOM 701 C C . VAL A 1 91 ? 6.619 -1.592 -20.290 1.00 87.06 91 VAL A C 1
ATOM 703 O O . VAL A 1 91 ? 7.235 -1.900 -21.309 1.00 87.06 91 VAL A O 1
ATOM 706 N N . ASP A 1 92 ? 7.095 -0.683 -19.440 1.00 84.00 92 ASP A N 1
ATOM 707 C CA . ASP A 1 92 ? 8.378 -0.006 -19.661 1.00 84.00 92 ASP A CA 1
ATOM 708 C C . ASP A 1 92 ? 9.565 -0.972 -19.560 1.00 84.00 92 ASP A C 1
ATOM 710 O O . ASP A 1 92 ? 10.497 -0.908 -20.366 1.00 84.00 92 ASP A O 1
ATOM 714 N N . LYS A 1 93 ? 9.516 -1.922 -18.621 1.00 89.00 93 LYS A N 1
ATOM 715 C CA . LYS A 1 93 ? 10.514 -2.990 -18.498 1.00 89.00 93 LYS A CA 1
ATOM 716 C C . LYS A 1 93 ? 10.532 -3.879 -19.742 1.00 89.00 93 LYS A C 1
ATOM 718 O O . LYS A 1 93 ? 11.609 -4.175 -20.262 1.00 89.00 93 LYS A O 1
ATOM 723 N N . ASP A 1 94 ? 9.359 -4.246 -20.247 1.00 88.38 94 ASP A N 1
ATOM 724 C CA . ASP A 1 94 ? 9.223 -5.078 -21.438 1.00 88.38 94 ASP A CA 1
ATOM 725 C C . ASP A 1 94 ? 9.722 -4.334 -22.684 1.00 88.38 94 ASP A C 1
ATOM 727 O O . ASP A 1 94 ? 10.492 -4.906 -23.457 1.00 88.38 94 ASP A O 1
ATOM 731 N N . LYS A 1 95 ? 9.419 -3.036 -22.830 1.00 91.38 95 LYS A N 1
ATOM 732 C CA . LYS A 1 95 ? 9.961 -2.183 -23.905 1.00 91.38 95 LYS A CA 1
ATOM 733 C C . LYS A 1 95 ? 11.485 -2.112 -23.882 1.00 91.38 95 LYS A C 1
ATOM 735 O O . LYS A 1 95 ? 12.115 -2.335 -24.912 1.00 91.38 95 LYS A O 1
ATOM 740 N N . VAL A 1 96 ? 12.089 -1.854 -22.721 1.00 88.31 96 VAL A N 1
ATOM 741 C CA . VAL A 1 96 ? 13.556 -1.813 -22.587 1.00 88.31 96 VAL A CA 1
ATOM 742 C C . VAL A 1 96 ? 14.170 -3.173 -22.919 1.00 88.31 96 VAL A C 1
ATOM 744 O O . VAL A 1 96 ? 15.184 -3.241 -23.614 1.00 88.31 96 VAL A O 1
ATOM 747 N N . SER A 1 97 ? 13.543 -4.266 -22.476 1.00 90.25 97 SER A N 1
ATOM 748 C CA . SER A 1 97 ? 14.007 -5.617 -22.799 1.00 90.25 97 SER A CA 1
ATOM 749 C C . SER A 1 97 ? 13.901 -5.927 -24.298 1.00 90.25 97 SER A C 1
ATOM 751 O O . SER A 1 97 ? 14.814 -6.525 -24.863 1.00 90.25 97 SER A O 1
ATOM 753 N N . ALA A 1 98 ? 12.841 -5.464 -24.966 1.00 90.56 98 ALA A N 1
ATOM 754 C CA . ALA A 1 98 ? 12.647 -5.632 -26.400 1.00 90.56 98 ALA A CA 1
ATOM 755 C C . ALA A 1 98 ? 13.646 -4.795 -27.211 1.00 90.56 98 ALA A C 1
ATOM 757 O O . ALA A 1 98 ? 14.180 -5.274 -28.208 1.00 90.56 98 ALA A O 1
ATOM 758 N N . GLU A 1 99 ? 13.954 -3.568 -26.782 1.00 89.19 99 GLU A N 1
ATOM 759 C CA . GLU A 1 99 ? 15.004 -2.759 -27.409 1.00 89.19 99 GLU A CA 1
ATOM 760 C C . GLU A 1 99 ? 16.393 -3.379 -27.249 1.00 89.19 99 GLU A C 1
ATOM 762 O O . GLU A 1 99 ? 17.197 -3.327 -28.180 1.00 89.19 99 GLU A O 1
ATOM 767 N N . LEU A 1 100 ? 16.688 -3.964 -26.085 1.00 90.19 100 LEU A N 1
ATOM 768 C CA . LEU A 1 100 ? 17.939 -4.688 -25.866 1.00 90.19 100 LEU A CA 1
ATOM 769 C C . LEU A 1 100 ? 18.032 -5.920 -26.767 1.00 90.19 100 LEU A C 1
ATOM 771 O O . LEU A 1 100 ? 19.046 -6.078 -27.441 1.00 90.19 100 LEU A O 1
ATOM 775 N N . LYS A 1 101 ? 16.963 -6.720 -26.857 1.00 93.12 101 LYS A N 1
ATOM 776 C CA . LYS A 1 101 ? 16.903 -7.877 -27.764 1.00 93.12 101 LYS A CA 1
ATOM 777 C C . LYS A 1 101 ? 17.083 -7.474 -29.225 1.00 93.12 101 LYS A C 1
ATOM 779 O O . LYS A 1 101 ? 17.929 -8.040 -29.899 1.00 93.12 101 LYS A O 1
ATOM 784 N N . LYS A 1 102 ? 16.404 -6.420 -29.691 1.00 91.75 102 LYS A N 1
ATOM 785 C CA . LYS A 1 102 ? 16.588 -5.898 -31.059 1.00 91.75 102 LYS A CA 1
ATOM 786 C C . LYS A 1 102 ? 18.025 -5.452 -31.333 1.00 91.75 102 LYS A C 1
ATOM 788 O O . LYS A 1 102 ? 18.537 -5.653 -32.430 1.00 91.75 102 LYS A O 1
ATOM 793 N N . LYS A 1 103 ? 18.687 -4.828 -30.354 1.00 93.12 103 LYS A N 1
ATOM 794 C CA . LYS A 1 103 ? 20.101 -4.439 -30.484 1.00 93.12 103 LYS A CA 1
ATOM 795 C C . LYS A 1 103 ? 21.017 -5.660 -30.524 1.00 93.12 103 LYS A C 1
ATOM 797 O O . LYS A 1 103 ? 21.978 -5.654 -31.285 1.00 93.12 103 LYS A O 1
ATOM 802 N N . GLU A 1 104 ? 20.729 -6.686 -29.730 1.00 92.62 104 GLU A N 1
ATOM 803 C CA . GLU A 1 104 ? 21.483 -7.940 -29.727 1.00 92.62 104 GLU A CA 1
ATOM 804 C C . GLU A 1 104 ? 21.321 -8.705 -31.047 1.00 92.62 104 GLU A C 1
ATOM 806 O O . GLU A 1 104 ? 22.324 -9.075 -31.653 1.00 92.62 104 GLU A O 1
ATOM 811 N N . GLU A 1 105 ? 20.093 -8.835 -31.550 1.00 91.00 105 GLU A N 1
ATOM 812 C CA . GLU A 1 105 ? 19.785 -9.439 -32.853 1.00 91.00 105 GLU A CA 1
ATOM 813 C C . GLU A 1 105 ? 20.464 -8.681 -33.999 1.00 91.00 105 GLU A C 1
ATOM 815 O O . GLU A 1 105 ? 21.076 -9.298 -34.864 1.00 91.00 105 GLU A O 1
ATOM 820 N N . ALA A 1 106 ? 20.463 -7.344 -33.982 1.00 91.50 106 ALA A N 1
ATOM 821 C CA . ALA A 1 106 ? 21.172 -6.551 -34.989 1.00 91.50 106 ALA A CA 1
ATOM 822 C C . ALA A 1 106 ? 22.696 -6.782 -34.961 1.00 91.50 106 ALA A C 1
ATOM 824 O O . ALA A 1 106 ? 23.354 -6.786 -36.003 1.00 91.50 106 ALA A O 1
ATOM 825 N N . VAL A 1 107 ? 23.279 -6.985 -33.775 1.00 91.75 107 VAL A N 1
ATOM 826 C CA . VAL A 1 107 ? 24.704 -7.321 -33.638 1.00 91.75 107 VAL A CA 1
ATOM 827 C C . VAL A 1 107 ? 24.981 -8.746 -34.116 1.00 91.75 107 VAL A C 1
ATOM 829 O O . VAL A 1 107 ? 26.009 -8.970 -34.757 1.00 91.75 107 VAL A O 1
ATOM 832 N N . GLN A 1 108 ? 24.091 -9.699 -33.832 1.00 91.38 108 GLN A N 1
ATOM 833 C CA . GLN A 1 108 ? 24.203 -11.070 -34.331 1.00 91.38 108 GLN A CA 1
ATOM 834 C C . GLN A 1 108 ? 24.082 -11.118 -35.858 1.00 91.38 108 GLN A C 1
ATOM 836 O O . GLN A 1 108 ? 24.985 -11.646 -36.502 1.00 91.38 108 GLN A O 1
ATOM 841 N N . ALA A 1 109 ? 23.084 -10.450 -36.439 1.00 90.81 109 ALA A N 1
ATOM 842 C CA . ALA A 1 109 ? 22.907 -10.345 -37.886 1.00 90.81 109 ALA A CA 1
ATOM 843 C C . ALA A 1 109 ? 24.150 -9.757 -38.573 1.00 90.81 109 ALA A C 1
ATOM 845 O O . ALA A 1 109 ? 24.631 -10.299 -39.564 1.00 90.81 109 ALA A O 1
ATOM 846 N N . ARG A 1 110 ? 24.759 -8.709 -37.996 1.00 88.62 110 ARG A N 1
ATOM 847 C CA . ARG A 1 110 ? 26.005 -8.132 -38.529 1.00 88.62 110 ARG A CA 1
ATOM 848 C C . ARG A 1 110 ? 27.186 -9.110 -38.482 1.00 88.62 110 ARG A C 1
ATOM 850 O O . ARG A 1 110 ? 28.043 -9.081 -39.361 1.00 88.62 110 ARG A O 1
ATOM 857 N N . ARG A 1 111 ? 27.265 -9.959 -37.451 1.00 89.31 111 ARG A N 1
ATOM 858 C CA . ARG A 1 111 ? 28.302 -11.003 -37.350 1.00 89.31 111 ARG A CA 1
ATOM 859 C C . ARG A 1 111 ? 28.079 -12.121 -38.364 1.00 89.31 111 ARG A C 1
ATOM 861 O O . ARG A 1 111 ? 29.051 -12.663 -38.879 1.00 89.31 111 ARG A O 1
ATOM 868 N N . GLU A 1 112 ? 26.829 -12.482 -38.624 1.00 90.94 112 GLU A N 1
ATOM 869 C CA . GLU A 1 112 ? 26.477 -13.505 -39.611 1.00 90.94 112 GLU A CA 1
ATOM 870 C C . GLU A 1 112 ? 26.720 -13.015 -41.038 1.00 90.94 112 GLU A C 1
ATOM 872 O O . GLU A 1 112 ? 27.316 -13.744 -41.825 1.00 90.94 112 GLU A O 1
ATOM 877 N N . GLU A 1 113 ? 26.389 -11.760 -41.345 1.00 88.75 113 GLU A N 1
ATOM 878 C CA . GLU A 1 113 ? 26.695 -11.138 -42.638 1.00 88.75 113 GLU A CA 1
ATOM 879 C C . GLU A 1 113 ? 28.212 -11.059 -42.891 1.00 88.75 113 GLU A C 1
ATOM 881 O O . GLU A 1 113 ? 28.677 -11.358 -43.991 1.00 88.75 113 GLU A O 1
ATOM 886 N N . GLU A 1 114 ? 29.020 -10.735 -41.869 1.00 84.00 114 GLU A N 1
ATOM 887 C CA . GLU A 1 114 ? 30.486 -10.758 -41.995 1.00 84.00 114 GLU A CA 1
ATOM 888 C C . GLU A 1 114 ? 31.013 -12.173 -42.284 1.00 84.00 114 GLU A C 1
ATOM 890 O O . GLU A 1 114 ? 31.907 -12.345 -43.116 1.00 84.00 114 GLU A O 1
ATOM 895 N N . LYS A 1 115 ? 30.455 -13.193 -41.621 1.00 89.12 115 LYS A N 1
ATOM 896 C CA . LYS A 1 115 ? 30.817 -14.593 -41.874 1.00 89.12 115 LYS A CA 1
ATOM 897 C C . LYS A 1 115 ? 30.430 -15.026 -43.286 1.00 89.12 115 LYS A C 1
ATOM 899 O O . LYS A 1 115 ? 31.275 -15.581 -43.980 1.00 89.12 115 LYS A O 1
ATOM 904 N N . ALA A 1 116 ? 29.209 -14.716 -43.719 1.00 87.88 116 ALA A N 1
ATOM 905 C CA . ALA A 1 116 ? 28.724 -15.040 -45.057 1.00 87.88 116 ALA A CA 1
ATOM 906 C C . ALA A 1 116 ? 29.601 -14.397 -46.142 1.00 87.88 116 ALA A C 1
ATOM 908 O O . ALA A 1 116 ? 29.988 -15.059 -47.102 1.00 87.88 116 ALA A O 1
ATOM 909 N N . ARG A 1 117 ? 30.010 -13.137 -45.943 1.00 88.56 117 ARG A N 1
ATOM 910 C CA . ARG A 1 117 ? 30.900 -12.437 -46.878 1.00 88.56 117 ARG A CA 1
ATOM 911 C C . ARG A 1 117 ? 32.285 -13.086 -46.980 1.00 88.56 117 ARG A C 1
ATOM 913 O O . ARG A 1 117 ? 32.835 -13.153 -48.075 1.00 88.56 117 ARG A O 1
ATOM 920 N N . ARG A 1 118 ? 32.850 -13.574 -45.868 1.00 85.06 118 ARG A N 1
ATOM 921 C CA . ARG A 1 118 ? 34.132 -14.305 -45.893 1.00 85.06 118 ARG A CA 1
ATOM 922 C C . ARG A 1 118 ? 34.014 -15.656 -46.591 1.00 85.06 118 ARG A C 1
ATOM 924 O O . ARG A 1 118 ? 34.911 -16.018 -47.342 1.00 85.06 118 ARG A O 1
ATOM 931 N N . GLU A 1 119 ? 32.923 -16.381 -46.359 1.00 85.19 119 GLU A N 1
ATOM 932 C CA . GLU A 1 119 ? 32.691 -17.684 -46.989 1.00 85.19 119 GLU A CA 1
ATOM 933 C C . GLU A 1 119 ? 32.496 -17.551 -48.508 1.00 85.19 119 GLU A C 1
ATOM 935 O O . GLU A 1 119 ? 33.028 -18.351 -49.278 1.00 85.19 119 GLU A O 1
ATOM 940 N N . GLU A 1 120 ? 31.804 -16.502 -48.965 1.00 85.75 120 GLU A N 1
ATOM 941 C CA . GLU A 1 120 ? 31.648 -16.213 -50.393 1.00 85.75 120 GLU A CA 1
ATOM 942 C C . GLU A 1 120 ? 32.987 -15.851 -51.062 1.00 85.75 120 GLU A C 1
ATOM 944 O O . GLU A 1 120 ? 33.286 -16.335 -52.157 1.00 85.75 120 GLU A O 1
ATOM 949 N N . GLU A 1 121 ? 33.834 -15.063 -50.392 1.00 81.69 121 GLU A N 1
ATOM 950 C CA . GLU A 1 121 ? 35.171 -14.711 -50.886 1.00 81.69 121 GLU A CA 1
ATOM 951 C C . GLU A 1 121 ? 36.103 -15.934 -50.952 1.00 81.69 121 GLU A C 1
ATOM 953 O O . GLU A 1 121 ? 36.796 -16.137 -51.953 1.00 81.69 121 GLU A O 1
ATOM 958 N N . GLU A 1 122 ? 36.064 -16.807 -49.941 1.00 81.50 122 GLU A N 1
ATOM 959 C CA . GLU A 1 122 ? 36.814 -18.067 -49.932 1.00 81.50 122 GLU A CA 1
ATOM 960 C C . GLU A 1 122 ? 36.333 -19.019 -51.035 1.00 81.50 122 GLU A C 1
ATOM 962 O O . GLU A 1 122 ? 37.144 -19.621 -51.747 1.00 81.50 122 GLU A O 1
ATOM 967 N N . ARG A 1 123 ? 35.016 -19.107 -51.250 1.00 84.81 123 ARG A N 1
ATOM 968 C CA . ARG A 1 123 ? 34.432 -19.912 -52.328 1.00 84.81 123 ARG A CA 1
ATOM 969 C C . ARG A 1 123 ? 34.842 -19.396 -53.706 1.00 84.81 123 ARG A C 1
ATOM 971 O O . ARG A 1 123 ? 35.144 -20.205 -54.586 1.00 84.81 123 ARG A O 1
ATOM 978 N N . ARG A 1 124 ? 34.901 -18.074 -53.888 1.00 83.25 124 ARG A N 1
ATOM 979 C CA . ARG A 1 124 ? 35.356 -17.449 -55.135 1.00 83.25 124 ARG A CA 1
ATOM 980 C C . ARG A 1 124 ? 36.840 -17.717 -55.390 1.00 83.25 124 ARG A C 1
ATOM 982 O O . ARG A 1 124 ? 37.188 -18.137 -56.490 1.00 83.25 124 ARG A O 1
ATOM 989 N N . LEU A 1 125 ? 37.695 -17.575 -54.375 1.00 81.00 125 LEU A N 1
ATOM 990 C CA . LEU A 1 125 ? 39.118 -17.932 -54.460 1.00 81.00 125 LEU A CA 1
ATOM 991 C C . LEU A 1 125 ? 39.326 -19.424 -54.758 1.00 81.00 125 LEU A C 1
ATOM 993 O O . LEU A 1 125 ? 40.213 -19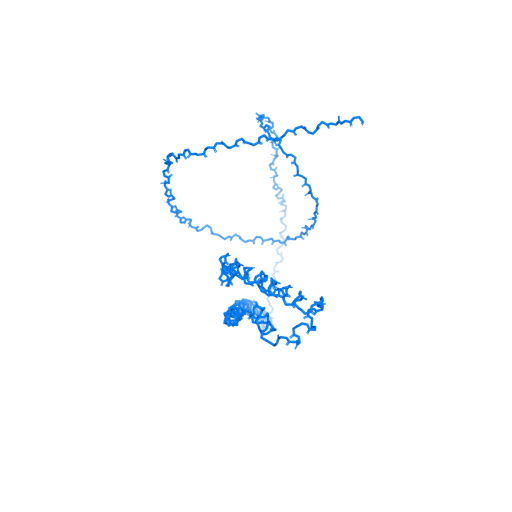.788 -55.530 1.00 81.00 125 LEU A O 1
ATOM 997 N N . ALA A 1 126 ? 38.512 -20.306 -54.177 1.00 82.31 126 ALA A N 1
ATOM 998 C CA . ALA A 1 126 ? 38.577 -21.739 -54.448 1.00 82.31 126 ALA A CA 1
ATOM 999 C C . ALA A 1 126 ? 38.172 -22.079 -55.894 1.00 82.31 126 ALA A C 1
ATOM 1001 O O . ALA A 1 126 ? 38.791 -22.951 -56.508 1.00 82.31 126 ALA A O 1
ATOM 1002 N N . GLN A 1 127 ? 37.172 -21.387 -56.451 1.00 81.38 127 GLN A N 1
ATOM 1003 C CA . GLN A 1 127 ? 36.793 -21.516 -57.862 1.00 81.38 127 GLN A CA 1
ATOM 1004 C C . GLN A 1 127 ? 37.875 -20.963 -58.792 1.00 81.38 127 GLN A C 1
ATOM 1006 O O . GLN A 1 127 ? 38.288 -21.668 -59.709 1.00 81.38 127 GLN A O 1
ATOM 1011 N N . GLU A 1 128 ? 38.429 -19.784 -58.500 1.00 76.31 128 GLU A N 1
ATOM 1012 C CA . GLU A 1 128 ? 39.545 -19.210 -59.262 1.00 76.31 128 GLU A CA 1
ATOM 1013 C C . GLU A 1 128 ? 40.783 -20.118 -59.221 1.00 76.31 128 GLU A C 1
ATOM 1015 O O . GLU A 1 128 ? 41.452 -20.307 -60.230 1.00 76.31 128 GLU A O 1
ATOM 1020 N N . LYS A 1 129 ? 41.059 -20.780 -58.092 1.00 73.00 129 LYS A N 1
ATOM 1021 C CA . LYS A 1 129 ? 42.135 -21.779 -57.983 1.00 73.00 129 LYS A CA 1
ATOM 1022 C C . LYS A 1 129 ? 41.849 -23.062 -58.775 1.00 73.00 129 LYS A C 1
ATOM 1024 O O . LYS A 1 129 ? 42.786 -23.773 -59.135 1.00 73.00 129 LYS A O 1
ATOM 1029 N N . ARG A 1 130 ? 40.576 -23.391 -59.009 1.00 68.69 130 ARG A N 1
ATOM 1030 C CA . ARG A 1 130 ? 40.156 -24.566 -59.786 1.00 68.69 130 ARG A CA 1
ATOM 1031 C C . ARG A 1 130 ? 40.161 -24.289 -61.291 1.00 68.69 130 ARG A C 1
ATOM 1033 O O . ARG A 1 130 ? 40.485 -25.191 -62.057 1.00 68.69 130 ARG A O 1
ATOM 1040 N N . GLU A 1 131 ? 39.828 -23.067 -61.698 1.00 75.12 131 GLU A N 1
ATOM 1041 C CA . GLU A 1 131 ? 39.795 -22.622 -63.100 1.00 75.12 131 GLU A CA 1
ATOM 1042 C C . GLU A 1 131 ? 41.137 -22.029 -63.568 1.00 75.12 131 GLU A C 1
ATOM 1044 O O . GLU A 1 131 ? 41.489 -22.099 -64.747 1.00 75.12 131 GLU A O 1
ATOM 1049 N N . GLY A 1 132 ? 41.936 -21.503 -62.641 1.00 57.16 132 GLY A N 1
ATOM 1050 C CA . GLY A 1 132 ? 43.271 -20.978 -62.879 1.00 57.16 132 GLY A CA 1
ATOM 1051 C C . GLY A 1 132 ? 44.300 -22.089 -63.074 1.00 57.16 132 GLY A C 1
ATOM 1052 O O . GLY A 1 132 ? 44.562 -22.901 -62.184 1.00 57.16 132 GLY A O 1
ATOM 1053 N N . LYS A 1 133 ? 44.944 -22.088 -64.247 1.00 60.41 133 LYS A N 1
ATOM 1054 C CA . LYS A 1 133 ? 46.178 -22.836 -64.525 1.00 60.41 133 LYS A CA 1
ATOM 1055 C C . LYS A 1 133 ? 47.157 -22.657 -63.361 1.00 60.41 133 LYS A C 1
ATOM 1057 O O . LYS A 1 133 ? 47.439 -21.531 -62.960 1.00 60.41 133 LYS A O 1
ATOM 1062 N N . ARG A 1 134 ? 47.650 -23.789 -62.841 1.00 56.22 134 ARG A N 1
ATOM 1063 C CA . ARG A 1 134 ? 48.610 -23.913 -61.730 1.00 56.22 134 ARG A CA 1
ATOM 1064 C C . ARG A 1 134 ? 49.549 -22.698 -61.642 1.00 56.22 134 ARG A C 1
ATOM 1066 O O . ARG A 1 134 ? 50.312 -22.491 -62.588 1.00 56.22 134 ARG A O 1
ATOM 1073 N N . PRO A 1 135 ? 49.556 -21.935 -60.532 1.00 58.00 135 PRO A N 1
ATOM 1074 C CA . PRO A 1 135 ? 50.587 -20.930 -60.344 1.00 58.00 135 PRO A CA 1
ATOM 1075 C C . PRO A 1 135 ? 51.957 -21.629 -60.326 1.00 58.00 135 PRO A C 1
ATOM 1077 O O . PRO A 1 135 ? 52.068 -22.730 -59.766 1.00 58.00 135 PRO A O 1
ATOM 1080 N N . PRO A 1 136 ? 52.991 -21.034 -60.945 1.00 61.12 136 PRO A N 1
ATOM 1081 C CA . PRO A 1 136 ? 54.337 -21.581 -60.896 1.00 61.12 136 PRO A CA 1
ATOM 1082 C C . PRO A 1 136 ? 54.786 -21.727 -59.432 1.00 61.12 136 PRO A C 1
ATOM 1084 O O . PRO A 1 136 ? 54.382 -20.925 -58.580 1.00 61.12 136 PRO A O 1
ATOM 1087 N N . PRO A 1 137 ? 55.584 -22.760 -59.106 1.00 57.59 137 PRO A N 1
ATOM 1088 C CA . PRO A 1 137 ? 56.056 -22.988 -57.748 1.00 57.59 137 PRO A CA 1
ATOM 1089 C C . PRO A 1 137 ? 56.785 -21.739 -57.248 1.00 57.59 137 PRO A C 1
ATOM 1091 O O . PRO A 1 137 ? 57.745 -21.284 -57.868 1.00 57.59 137 PRO A O 1
ATOM 1094 N N . LYS A 1 138 ? 56.316 -21.172 -56.130 1.00 65.56 138 LYS A N 1
ATOM 1095 C CA . LYS A 1 138 ? 57.031 -20.082 -55.461 1.00 65.56 138 LYS A CA 1
ATOM 1096 C C . LYS A 1 138 ? 58.424 -20.590 -55.065 1.00 65.56 138 LYS A C 1
ATOM 1098 O O . LYS A 1 138 ? 58.500 -21.671 -54.469 1.00 65.56 138 LYS A O 1
ATOM 1103 N N . PRO A 1 139 ? 59.507 -19.850 -55.356 1.00 57.78 139 PRO A N 1
ATOM 1104 C CA . PRO A 1 139 ? 60.809 -20.163 -54.793 1.00 57.78 139 PRO A CA 1
ATOM 1105 C C . PRO A 1 139 ? 60.697 -20.114 -53.266 1.00 57.78 139 PRO A C 1
ATOM 1107 O O . PRO A 1 139 ? 60.107 -19.198 -52.692 1.00 57.78 139 PRO A O 1
ATOM 1110 N N . ARG A 1 140 ? 61.195 -21.165 -52.614 1.00 56.44 140 ARG A N 1
ATOM 1111 C CA . ARG A 1 140 ? 61.369 -21.209 -51.164 1.00 56.44 140 ARG A CA 1
ATOM 1112 C C . ARG A 1 140 ? 62.424 -20.168 -50.804 1.00 56.44 140 ARG A C 1
ATOM 1114 O O . ARG A 1 140 ? 63.607 -20.451 -50.952 1.00 56.44 140 ARG A O 1
ATOM 1121 N N . ASP A 1 141 ? 62.003 -19.002 -50.328 1.00 49.28 141 ASP A N 1
ATOM 1122 C CA . ASP A 1 141 ? 62.914 -18.104 -49.625 1.00 49.28 141 ASP A CA 1
ATOM 1123 C C . ASP A 1 141 ? 63.285 -18.744 -48.287 1.00 49.28 141 ASP A C 1
ATOM 1125 O O . ASP A 1 141 ? 62.539 -18.738 -47.306 1.00 49.28 141 ASP A O 1
ATOM 1129 N N . SER A 1 142 ? 64.450 -19.384 -48.295 1.00 57.16 142 SER A N 1
ATOM 1130 C CA . SER A 1 142 ? 65.207 -19.755 -47.115 1.00 57.16 142 SER A CA 1
ATOM 1131 C C . SER A 1 142 ? 65.936 -18.517 -46.586 1.00 57.16 142 SER A C 1
ATOM 1133 O O . SER A 1 142 ? 67.104 -18.299 -46.889 1.00 57.16 142 SER A O 1
ATOM 1135 N N . SER A 1 143 ? 65.255 -17.716 -45.776 1.00 51.47 143 SER A N 1
ATOM 1136 C CA . SER A 1 143 ? 65.884 -16.805 -44.811 1.00 51.47 143 SER A CA 1
ATOM 1137 C C . SER A 1 143 ? 65.187 -17.084 -43.477 1.00 51.47 143 SER A C 1
ATOM 1139 O O . SER A 1 143 ? 64.007 -16.783 -43.326 1.00 51.47 143 SER A O 1
ATOM 1141 N N . SER A 1 144 ? 65.737 -17.854 -42.537 1.00 54.94 144 SER A N 1
ATOM 1142 C CA . SER A 1 144 ? 67.029 -17.664 -41.868 1.00 54.94 144 SER A CA 1
ATOM 1143 C C . SER A 1 144 ? 67.277 -16.209 -41.489 1.00 54.94 144 SER A C 1
ATOM 1145 O O . SER A 1 144 ? 68.170 -15.586 -42.037 1.00 54.94 144 SER A O 1
ATOM 1147 N N . ASP A 1 145 ? 66.498 -15.705 -40.536 1.00 42.31 145 ASP A N 1
ATOM 1148 C CA . ASP A 1 145 ? 66.983 -14.747 -39.541 1.00 42.31 145 ASP A CA 1
ATOM 1149 C C . ASP A 1 145 ? 66.194 -14.994 -38.243 1.00 42.31 145 ASP A C 1
ATOM 1151 O O . ASP A 1 145 ? 64.964 -14.977 -38.230 1.00 42.31 145 ASP A O 1
ATOM 1155 N N . SER A 1 146 ? 66.839 -15.572 -37.226 1.00 48.72 146 SER A N 1
ATOM 1156 C CA . SER A 1 146 ? 67.599 -14.846 -36.191 1.00 48.72 146 SER A CA 1
ATOM 1157 C C . SER A 1 146 ? 66.653 -13.981 -35.352 1.00 48.72 146 SER A C 1
ATOM 1159 O O . SER A 1 146 ? 66.112 -12.980 -35.802 1.00 48.72 146 SER A O 1
ATOM 1161 N N . ASP A 1 147 ? 66.253 -14.476 -34.181 1.00 45.78 147 ASP A N 1
ATOM 1162 C CA . ASP A 1 147 ? 66.815 -14.016 -32.900 1.00 45.78 147 ASP A CA 1
ATOM 1163 C C . ASP A 1 147 ? 66.607 -12.498 -32.709 1.00 45.78 147 ASP A C 1
ATOM 1165 O O . ASP A 1 147 ? 67.273 -11.653 -33.297 1.00 45.78 147 ASP A O 1
ATOM 1169 N N . SER A 1 148 ? 65.637 -12.052 -31.915 1.00 50.44 148 SER A N 1
ATOM 1170 C CA . SER A 1 148 ? 65.922 -11.897 -30.490 1.00 50.44 148 SER A CA 1
ATOM 1171 C C . SER A 1 148 ? 64.665 -11.500 -29.712 1.00 50.44 148 SER A C 1
ATOM 1173 O O . SER A 1 148 ? 63.960 -10.531 -30.006 1.00 50.44 148 SER A O 1
ATOM 1175 N N . GLY A 1 149 ? 64.399 -12.258 -28.648 1.00 55.00 149 GLY A N 1
ATOM 1176 C CA . GLY A 1 149 ? 63.386 -11.940 -27.653 1.00 55.00 149 GLY A CA 1
ATOM 1177 C C . GLY A 1 149 ? 63.746 -10.672 -26.878 1.00 55.00 149 GLY A C 1
ATOM 1178 O O . GLY A 1 149 ? 64.592 -10.685 -25.982 1.00 55.00 149 GLY A O 1
ATOM 1179 N N . ALA A 1 150 ? 63.047 -9.575 -27.158 1.00 53.38 150 ALA A N 1
ATOM 1180 C CA . ALA A 1 150 ? 63.135 -8.350 -26.375 1.00 53.38 150 ALA A CA 1
ATOM 1181 C C . ALA A 1 150 ? 62.464 -8.531 -24.997 1.00 53.38 150 ALA A C 1
ATOM 1183 O O . ALA A 1 150 ? 61.279 -8.249 -24.798 1.00 53.38 150 ALA A O 1
ATOM 1184 N N . ARG A 1 151 ? 63.247 -8.985 -24.008 1.00 54.41 151 ARG A N 1
ATOM 1185 C CA . ARG A 1 151 ? 62.904 -8.931 -22.577 1.00 54.41 151 ARG A CA 1
ATOM 1186 C C . ARG A 1 151 ? 62.668 -7.473 -22.158 1.00 54.41 151 ARG A C 1
ATOM 1188 O O . ARG A 1 151 ? 63.612 -6.728 -21.897 1.00 54.41 151 ARG A O 1
ATOM 1195 N N . LYS A 1 152 ? 61.403 -7.054 -22.040 1.00 60.16 152 LYS A N 1
ATOM 1196 C CA . LYS A 1 152 ? 61.049 -5.771 -21.413 1.00 60.16 152 LYS A CA 1
ATOM 1197 C C . LYS A 1 152 ? 61.374 -5.807 -19.915 1.00 60.16 152 LYS A C 1
ATOM 1199 O O . LYS A 1 152 ? 60.771 -6.544 -19.137 1.00 60.16 152 LYS A O 1
ATOM 1204 N N . LYS A 1 153 ? 62.351 -4.976 -19.542 1.00 52.34 153 LYS A N 1
ATOM 1205 C CA . LYS A 1 153 ? 62.773 -4.629 -18.179 1.00 52.34 153 LYS A CA 1
ATOM 1206 C C . LYS A 1 153 ? 61.567 -4.246 -17.306 1.00 52.34 153 LYS A C 1
ATOM 1208 O O . LYS A 1 153 ? 60.847 -3.303 -17.626 1.00 52.34 153 LYS A O 1
ATOM 1213 N N . LYS A 1 154 ? 61.392 -4.925 -16.169 1.00 59.88 154 LYS A N 1
ATOM 1214 C CA . LYS A 1 154 ? 60.591 -4.421 -15.041 1.00 59.88 154 LYS A CA 1
ATOM 1215 C C . LYS A 1 154 ? 61.417 -3.349 -14.311 1.00 59.88 154 LYS A C 1
ATOM 1217 O O . LYS A 1 154 ? 62.539 -3.668 -13.918 1.00 59.88 154 LYS A O 1
ATOM 1222 N N . PRO A 1 155 ? 60.928 -2.117 -14.095 1.00 59.34 155 PRO A N 1
ATOM 1223 C CA . PRO A 1 155 ? 61.588 -1.200 -13.177 1.00 59.34 155 PRO A CA 1
ATOM 1224 C C . PRO A 1 155 ? 61.356 -1.644 -11.728 1.00 59.34 155 PRO A C 1
ATOM 1226 O O . PRO A 1 155 ? 60.242 -1.977 -11.318 1.00 59.34 155 PRO A O 1
ATOM 1229 N N . ALA A 1 156 ? 62.455 -1.675 -10.980 1.00 49.91 156 ALA A N 1
ATOM 1230 C CA . ALA A 1 156 ? 62.535 -2.014 -9.571 1.00 49.91 156 ALA A CA 1
ATOM 1231 C C . ALA A 1 156 ? 61.623 -1.124 -8.711 1.00 49.91 156 ALA A C 1
ATOM 1233 O O . ALA A 1 156 ? 61.601 0.100 -8.855 1.00 49.91 156 ALA A O 1
ATOM 1234 N N . LYS A 1 157 ? 60.907 -1.754 -7.774 1.00 47.25 157 LYS A N 1
ATOM 1235 C CA . LYS A 1 157 ? 60.293 -1.071 -6.635 1.00 47.25 157 LYS A CA 1
ATOM 1236 C C . LYS A 1 157 ? 61.423 -0.531 -5.761 1.00 47.25 157 LYS A C 1
ATOM 1238 O O . LYS A 1 157 ? 62.200 -1.305 -5.214 1.00 47.25 157 LYS A O 1
ATOM 1243 N N . LYS A 1 158 ? 61.530 0.793 -5.680 1.00 51.53 158 LYS A N 1
ATOM 1244 C CA . LYS A 1 158 ? 62.416 1.484 -4.750 1.00 51.53 158 LYS A CA 1
ATOM 1245 C C . LYS A 1 158 ? 61.643 1.695 -3.453 1.00 51.53 158 LYS A C 1
ATOM 1247 O O . LYS A 1 158 ? 60.709 2.492 -3.413 1.00 51.53 158 LYS A O 1
ATOM 1252 N N . ASP A 1 159 ? 62.028 0.949 -2.428 1.00 51.81 159 ASP A N 1
ATOM 1253 C CA . ASP A 1 159 ? 61.673 1.223 -1.044 1.00 51.81 159 ASP A CA 1
ATOM 1254 C C . ASP A 1 159 ? 62.325 2.540 -0.592 1.00 51.81 159 ASP A C 1
ATOM 1256 O O . ASP A 1 159 ? 63.540 2.719 -0.682 1.00 51.81 159 ASP A O 1
ATOM 1260 N N . ALA A 1 160 ? 61.504 3.459 -0.093 1.00 49.50 160 ALA A N 1
ATOM 1261 C CA . 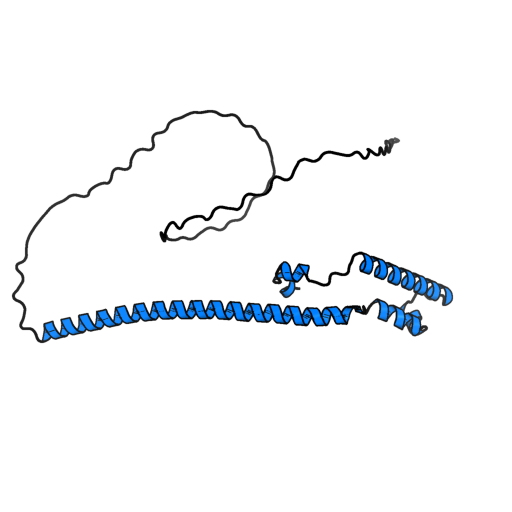ALA A 1 160 ? 61.888 4.555 0.795 1.00 49.50 160 ALA A CA 1
ATOM 1262 C C . ALA A 1 160 ? 60.676 4.789 1.713 1.00 49.50 160 ALA A C 1
ATOM 1264 O O . ALA A 1 160 ? 59.628 5.244 1.265 1.00 49.50 160 ALA A O 1
ATOM 1265 N N . LYS A 1 161 ? 60.646 4.135 2.876 1.00 49.47 161 LYS A N 1
ATOM 1266 C CA . LYS A 1 161 ? 61.058 4.670 4.185 1.00 49.47 161 LYS A CA 1
ATOM 1267 C C . LYS A 1 161 ? 60.466 6.042 4.542 1.00 49.47 161 LYS A C 1
ATOM 1269 O O . LYS A 1 161 ? 60.786 7.055 3.938 1.00 49.47 161 LYS A O 1
ATOM 1274 N N . ASP A 1 162 ? 59.700 5.996 5.632 1.00 45.16 162 ASP A N 1
ATOM 1275 C CA . ASP A 1 162 ? 59.651 6.970 6.725 1.00 45.16 162 ASP A CA 1
ATOM 1276 C C . ASP A 1 162 ? 59.171 8.405 6.457 1.00 45.16 162 ASP A C 1
ATOM 1278 O O . ASP A 1 162 ? 59.951 9.308 6.184 1.00 45.16 162 ASP A O 1
ATOM 1282 N N . ALA A 1 163 ? 57.890 8.647 6.767 1.00 48.12 163 ALA A N 1
ATOM 1283 C CA . ALA A 1 163 ? 57.451 9.888 7.418 1.00 48.12 163 ALA A CA 1
ATOM 1284 C C . ALA A 1 163 ? 56.161 9.671 8.236 1.00 48.12 163 ALA A C 1
ATOM 1286 O O . ALA A 1 163 ? 55.042 9.988 7.840 1.00 48.12 163 ALA A O 1
ATOM 1287 N N . LYS A 1 164 ? 56.354 9.081 9.415 1.00 51.53 164 LYS A N 1
ATOM 1288 C CA . LYS A 1 164 ? 55.713 9.398 10.702 1.00 51.53 164 LYS A CA 1
ATOM 1289 C C . LYS A 1 164 ? 54.722 10.587 10.677 1.00 51.53 164 LYS A C 1
ATOM 1291 O O . LYS A 1 164 ? 55.132 11.737 10.781 1.00 51.53 164 LYS A O 1
ATOM 1296 N N . SER A 1 165 ? 53.414 10.321 10.726 1.00 43.31 165 SER A N 1
ATOM 1297 C CA . SER A 1 165 ? 52.473 11.239 11.385 1.00 43.31 165 SER A CA 1
ATOM 1298 C C . SER A 1 165 ? 51.486 10.468 12.263 1.00 43.31 165 SER A C 1
ATOM 1300 O O . SER A 1 165 ? 50.746 9.583 11.840 1.00 43.31 165 SER A O 1
ATOM 1302 N N . LYS A 1 166 ? 51.571 10.760 13.563 1.00 51.69 166 LYS A N 1
ATOM 1303 C CA . LYS A 1 166 ? 50.689 10.263 14.615 1.00 51.69 166 LYS A CA 1
ATOM 1304 C C . LYS A 1 166 ? 49.305 10.888 14.431 1.00 51.69 166 LYS A C 1
ATOM 1306 O O . LYS A 1 166 ? 49.176 12.102 14.513 1.00 51.69 166 LYS A O 1
ATOM 1311 N N . GLY A 1 167 ? 48.273 10.059 14.325 1.00 43.16 167 GLY A N 1
ATOM 1312 C CA . GLY A 1 167 ? 46.877 10.483 14.418 1.00 43.16 167 GLY A CA 1
ATOM 1313 C C . GLY A 1 167 ? 46.031 9.389 15.052 1.00 43.16 167 GLY A C 1
ATOM 1314 O O . GLY A 1 167 ? 45.418 8.588 14.358 1.00 43.16 167 GLY A O 1
ATOM 1315 N N . LYS A 1 168 ? 46.038 9.319 16.388 1.00 53.53 168 LYS A N 1
ATOM 1316 C CA . LYS A 1 168 ? 45.136 8.467 17.173 1.00 53.53 168 LYS A CA 1
ATOM 1317 C C . LYS A 1 168 ? 43.685 8.814 16.823 1.00 53.53 168 LYS A C 1
ATOM 1319 O O . LYS A 1 168 ? 43.266 9.932 17.097 1.00 53.53 168 LYS A O 1
ATOM 1324 N N . ASN A 1 169 ? 42.885 7.838 16.394 1.00 43.00 169 ASN A N 1
ATOM 1325 C CA . ASN A 1 169 ? 41.514 7.775 16.886 1.00 43.00 169 ASN A CA 1
ATOM 1326 C C . ASN A 1 169 ? 40.999 6.337 17.007 1.00 43.00 169 ASN A C 1
ATOM 1328 O O . ASN A 1 169 ? 40.786 5.620 16.035 1.00 43.00 169 ASN A O 1
ATOM 1332 N N . LYS A 1 170 ? 40.809 5.947 18.270 1.00 53.59 170 LYS A N 1
ATOM 1333 C CA . LYS A 1 170 ? 39.996 4.821 18.727 1.00 53.59 170 LYS A CA 1
ATOM 1334 C C . LYS A 1 170 ? 38.607 4.927 18.093 1.00 53.59 170 LYS A C 1
ATOM 1336 O O . LYS A 1 170 ? 37.946 5.938 18.309 1.00 53.59 170 LYS A O 1
ATOM 1341 N N . ARG A 1 171 ? 38.101 3.833 17.521 1.00 49.97 171 ARG A N 1
ATOM 1342 C CA . ARG A 1 171 ? 36.780 3.305 17.896 1.00 49.97 171 ARG A CA 1
ATOM 1343 C C . ARG A 1 171 ? 36.616 1.846 17.470 1.00 49.97 171 ARG A C 1
ATOM 1345 O O . A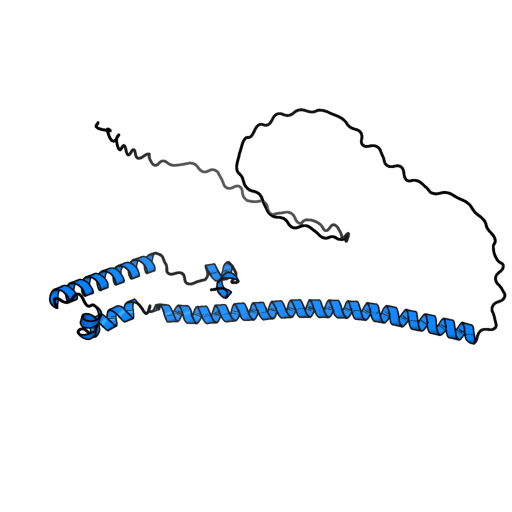RG A 1 171 ? 36.830 1.476 16.326 1.00 49.97 171 ARG A O 1
ATOM 1352 N N . LYS A 1 172 ? 36.299 1.045 18.489 1.00 46.88 172 LYS A N 1
ATOM 1353 C CA . LYS A 1 172 ? 35.897 -0.361 18.461 1.00 46.88 172 LYS A CA 1
ATOM 1354 C C . LYS A 1 172 ? 34.490 -0.499 17.863 1.00 46.88 172 LYS A C 1
ATOM 1356 O O . LYS A 1 172 ? 33.674 0.397 18.064 1.00 46.88 172 LYS A O 1
ATOM 1361 N N . GLY A 1 173 ? 34.214 -1.667 17.284 1.00 41.19 173 GLY A N 1
ATOM 1362 C CA . GLY A 1 173 ? 32.872 -2.189 16.982 1.00 41.19 173 GLY A CA 1
ATOM 1363 C C . GLY A 1 173 ? 32.816 -2.731 15.551 1.00 41.19 173 GLY A C 1
ATOM 1364 O O . GLY A 1 173 ? 32.685 -1.942 14.630 1.00 41.19 173 GLY A O 1
ATOM 1365 N N . SER A 1 174 ? 33.206 -3.978 15.271 1.00 43.94 174 SER A N 1
ATOM 1366 C CA . SER A 1 174 ? 32.548 -5.273 15.553 1.00 43.94 174 SER A CA 1
ATOM 1367 C C . SER A 1 174 ? 31.764 -5.800 14.341 1.00 43.94 174 SER A C 1
ATOM 1369 O O . SER A 1 174 ? 30.903 -5.110 13.810 1.00 43.94 174 SER A O 1
ATOM 1371 N N . SER A 1 175 ? 32.040 -7.068 14.013 1.00 42.72 175 SER A N 1
ATOM 1372 C CA . SER A 1 175 ? 31.339 -8.006 13.114 1.00 42.72 175 SER A CA 1
ATOM 1373 C C . SER A 1 175 ? 31.602 -7.945 11.596 1.00 42.72 175 SER A C 1
ATOM 1375 O O . SER A 1 175 ? 30.955 -7.231 10.841 1.00 42.72 175 SER A O 1
ATOM 1377 N N . SER A 1 176 ? 32.523 -8.809 11.157 1.00 45.22 176 SER A N 1
ATOM 1378 C CA . SER A 1 176 ? 32.373 -9.661 9.955 1.00 45.22 176 SER A CA 1
ATOM 1379 C C . SER A 1 176 ? 31.431 -10.853 10.299 1.00 45.22 176 SER A C 1
ATOM 1381 O O . SER A 1 176 ? 31.149 -10.988 11.494 1.00 45.22 176 SER A O 1
ATOM 1383 N N . PRO A 1 177 ? 31.018 -11.784 9.391 1.00 59.75 177 PRO A N 1
ATOM 1384 C CA . PRO A 1 177 ? 31.459 -12.007 7.998 1.00 59.75 177 PRO A CA 1
ATOM 1385 C C . PRO A 1 177 ? 30.377 -12.483 6.976 1.00 59.75 177 PRO A C 1
ATOM 1387 O O . PRO A 1 177 ? 29.336 -13.015 7.335 1.00 59.75 177 PRO A O 1
ATOM 1390 N N . SER A 1 178 ? 30.675 -12.392 5.673 1.00 42.88 178 SER A N 1
ATOM 1391 C CA . SER A 1 178 ? 30.438 -13.423 4.620 1.00 42.88 178 SER A CA 1
ATOM 1392 C C . SER A 1 178 ? 30.738 -12.788 3.249 1.00 42.88 178 SER A C 1
ATOM 1394 O O . SER A 1 178 ? 30.242 -11.717 2.937 1.00 42.88 178 SER A O 1
ATOM 1396 N N . ARG A 1 179 ? 31.815 -13.182 2.557 1.00 43.56 179 ARG A N 1
ATOM 1397 C CA . ARG A 1 179 ? 31.994 -14.344 1.655 1.00 43.56 179 ARG A CA 1
ATOM 1398 C C . ARG A 1 179 ? 31.217 -14.235 0.328 1.00 43.56 179 ARG A C 1
ATOM 1400 O O . ARG A 1 179 ? 30.001 -14.333 0.313 1.00 43.56 179 ARG A O 1
ATOM 1407 N N . GLY A 1 180 ? 31.998 -14.135 -0.756 1.00 40.44 180 GLY A N 1
ATOM 1408 C CA . GLY A 1 180 ? 31.633 -14.202 -2.183 1.00 40.44 180 GLY A CA 1
ATOM 1409 C C . GLY A 1 180 ? 32.331 -13.060 -2.938 1.00 40.44 180 GLY A C 1
ATOM 1410 O O . GLY A 1 180 ? 31.837 -11.944 -2.891 1.00 40.44 180 GLY A O 1
ATOM 1411 N N . ARG A 1 181 ? 33.570 -13.153 -3.463 1.00 43.84 181 ARG A N 1
ATOM 1412 C CA . ARG A 1 181 ? 34.142 -14.082 -4.476 1.00 43.84 181 ARG A CA 1
ATOM 1413 C C . ARG A 1 181 ? 33.177 -14.290 -5.652 1.00 43.84 181 ARG A C 1
ATOM 1415 O O . ARG A 1 181 ? 32.080 -14.758 -5.402 1.00 43.84 181 ARG A O 1
ATOM 1422 N N . SER A 1 182 ? 33.487 -14.110 -6.930 1.00 43.12 182 SER A N 1
ATOM 1423 C CA . SER A 1 182 ? 34.546 -13.461 -7.724 1.00 43.12 182 SER A CA 1
ATOM 1424 C C . SER A 1 182 ? 34.203 -13.805 -9.181 1.00 43.12 182 SER A C 1
ATOM 1426 O O . SER A 1 182 ? 33.957 -14.980 -9.446 1.00 43.12 182 SER A O 1
ATOM 1428 N N . SER A 1 183 ? 34.213 -12.839 -10.094 1.00 45.84 183 SER A N 1
ATOM 1429 C CA . SER A 1 183 ? 34.603 -12.966 -11.518 1.00 45.84 183 SER A CA 1
ATOM 1430 C C . SER A 1 183 ? 34.554 -11.550 -12.103 1.00 45.84 183 SER A C 1
ATOM 1432 O O . SER A 1 183 ? 33.585 -10.838 -11.846 1.00 45.84 183 SER A O 1
ATOM 1434 N N . ASP A 1 184 ? 35.660 -10.981 -12.591 1.00 37.31 184 ASP A N 1
ATOM 1435 C CA . ASP A 1 184 ? 36.217 -11.186 -13.949 1.00 37.31 184 ASP A CA 1
ATOM 1436 C C . ASP A 1 184 ? 35.145 -10.874 -15.015 1.00 37.31 184 ASP A C 1
ATOM 1438 O O . ASP A 1 184 ? 34.068 -11.451 -14.979 1.00 37.31 184 ASP A O 1
ATOM 1442 N N . GLU A 1 185 ? 35.306 -9.949 -15.962 1.00 41.00 185 GLU A N 1
ATOM 1443 C CA . GLU A 1 185 ? 36.527 -9.504 -16.627 1.00 41.00 185 GLU A CA 1
ATOM 1444 C C . GLU A 1 185 ? 36.244 -8.236 -17.484 1.00 41.00 185 GLU A C 1
ATOM 1446 O O . GLU A 1 185 ? 35.095 -7.895 -17.765 1.00 41.00 185 GLU A O 1
ATOM 1451 N N . SER A 1 186 ? 37.339 -7.574 -17.877 1.00 41.84 186 SER A N 1
ATOM 1452 C CA . SER A 1 186 ? 37.579 -6.834 -19.135 1.00 41.84 186 SER A CA 1
ATOM 1453 C C . SER A 1 186 ? 36.821 -5.531 -19.494 1.00 41.84 186 SER A C 1
ATOM 1455 O O . SER A 1 186 ? 35.740 -5.484 -20.069 1.00 41.84 186 SER A O 1
ATOM 1457 N N . GLU A 1 187 ? 37.533 -4.428 -19.231 1.00 44.81 187 GLU A N 1
ATOM 1458 C CA . GLU A 1 187 ? 37.942 -3.383 -20.188 1.00 44.81 187 GLU A CA 1
ATOM 1459 C C . GLU A 1 187 ? 36.991 -2.954 -21.328 1.00 44.81 187 GLU A C 1
ATOM 1461 O O . GLU A 1 187 ? 36.846 -3.613 -22.353 1.00 44.81 187 GLU A O 1
ATOM 1466 N N . SER A 1 188 ? 36.540 -1.694 -21.270 1.00 39.53 188 SER A N 1
ATOM 1467 C CA . SER A 1 188 ? 36.437 -0.878 -22.485 1.00 39.53 188 SER A CA 1
ATOM 1468 C C . SER A 1 188 ? 36.674 0.602 -22.188 1.00 39.53 188 SER A C 1
ATOM 1470 O O . SER A 1 188 ? 35.917 1.283 -21.493 1.00 39.53 188 SER A O 1
ATOM 1472 N N . SER A 1 189 ? 37.784 1.095 -22.726 1.00 51.28 189 SER A N 1
ATOM 1473 C CA . SER A 1 189 ? 38.176 2.495 -22.798 1.00 51.28 189 SER A CA 1
ATOM 1474 C C . SER A 1 189 ? 37.154 3.329 -23.582 1.00 51.28 189 SER A C 1
ATOM 1476 O O . SER A 1 189 ? 36.935 3.091 -24.768 1.00 51.28 189 SER A O 1
ATOM 1478 N N . GLY A 1 190 ? 36.590 4.372 -22.964 1.00 43.12 190 GLY A N 1
ATOM 1479 C CA . GLY A 1 190 ? 35.606 5.230 -23.626 1.00 43.12 190 GLY A CA 1
ATOM 1480 C C . GLY A 1 190 ? 35.541 6.656 -23.085 1.00 43.12 190 GLY A C 1
ATOM 1481 O O . GLY A 1 190 ? 34.727 6.971 -22.231 1.00 43.12 190 GLY A O 1
ATOM 1482 N N . ARG A 1 191 ? 36.371 7.533 -23.662 1.00 48.38 191 ARG A N 1
ATOM 1483 C CA . ARG A 1 191 ? 36.141 8.979 -23.871 1.00 48.38 191 ARG A CA 1
ATOM 1484 C C . ARG A 1 191 ? 35.688 9.846 -22.679 1.00 48.38 191 ARG A C 1
ATOM 1486 O O . ARG A 1 191 ? 34.510 9.997 -22.369 1.00 48.38 191 ARG A O 1
ATOM 1493 N N . ARG A 1 192 ? 36.650 10.647 -22.203 1.00 53.16 192 ARG A N 1
ATOM 1494 C CA . ARG A 1 192 ? 36.447 11.974 -21.592 1.00 53.16 192 ARG A CA 1
ATOM 1495 C C . ARG A 1 192 ? 35.382 12.785 -22.356 1.00 53.16 192 ARG A C 1
ATOM 1497 O O . ARG A 1 192 ? 35.629 13.225 -23.478 1.00 53.16 192 ARG A O 1
ATOM 1504 N N . LYS A 1 193 ? 34.251 13.083 -21.710 1.00 54.47 193 LYS A N 1
ATOM 1505 C CA . LYS A 1 193 ? 33.403 14.237 -22.046 1.00 54.47 193 LYS A CA 1
ATOM 1506 C C . LYS A 1 193 ? 33.181 15.115 -20.814 1.00 54.47 193 LYS A C 1
ATOM 1508 O O . LYS A 1 193 ? 33.071 14.653 -19.683 1.00 54.47 193 LYS A O 1
ATOM 1513 N N . LYS A 1 194 ? 33.230 16.412 -21.097 1.00 53.09 194 LYS A N 1
ATOM 1514 C CA . LYS A 1 194 ? 33.351 17.567 -20.208 1.00 53.09 194 LYS A CA 1
ATOM 1515 C C . LYS A 1 194 ? 32.284 17.575 -19.104 1.00 53.09 194 LYS A C 1
ATOM 1517 O O . LYS A 1 194 ? 31.091 17.513 -19.385 1.00 53.09 194 LYS A O 1
ATOM 1522 N N . ARG A 1 195 ? 32.735 17.705 -17.851 1.00 51.03 195 ARG A N 1
ATOM 1523 C CA . ARG A 1 195 ? 31.891 17.967 -16.677 1.00 51.03 195 ARG A CA 1
ATOM 1524 C C . ARG A 1 195 ? 31.293 19.372 -16.815 1.00 51.03 195 ARG A C 1
ATOM 1526 O O . ARG A 1 195 ? 32.042 20.334 -16.967 1.00 51.03 195 ARG A O 1
ATOM 1533 N N . LYS A 1 196 ? 29.963 19.487 -16.766 1.00 64.81 196 LYS A N 1
ATOM 1534 C CA . LYS A 1 196 ? 29.275 20.773 -16.574 1.00 64.81 196 LYS A CA 1
ATOM 1535 C C . LYS A 1 196 ? 29.456 21.234 -15.114 1.00 64.81 196 LYS A C 1
ATOM 1537 O O . LYS A 1 196 ? 29.481 20.380 -14.225 1.00 64.81 196 LYS A O 1
ATOM 1542 N N . PRO A 1 197 ? 29.602 22.544 -14.854 1.00 60.88 197 PRO A N 1
ATOM 1543 C CA . PRO A 1 197 ? 29.792 23.067 -13.506 1.00 60.88 197 PRO A CA 1
ATOM 1544 C C . PRO A 1 197 ? 28.518 22.929 -12.664 1.00 60.88 197 PRO A C 1
ATOM 1546 O O . PRO A 1 197 ? 27.422 23.285 -13.093 1.00 60.88 197 PRO A O 1
ATOM 1549 N N . VAL A 1 198 ? 28.696 22.411 -11.448 1.00 55.81 198 VAL A N 1
ATOM 1550 C CA . VAL A 1 198 ? 27.685 22.352 -10.388 1.00 55.81 198 VAL A CA 1
ATOM 1551 C C . VAL A 1 198 ? 27.366 23.774 -9.930 1.00 55.81 198 VAL A C 1
ATOM 1553 O O . VAL A 1 198 ? 28.265 24.568 -9.649 1.00 55.81 198 VAL A O 1
ATOM 1556 N N . GLN A 1 199 ? 26.074 24.088 -9.877 1.00 53.84 199 GLN A N 1
ATOM 1557 C CA . GLN A 1 199 ? 25.546 25.363 -9.412 1.00 53.84 199 GLN A CA 1
ATOM 1558 C C . GLN A 1 199 ? 25.997 25.662 -7.974 1.00 53.84 199 GLN A C 1
ATOM 1560 O O . GLN A 1 199 ? 25.918 24.816 -7.083 1.00 53.84 199 GLN A O 1
ATOM 1565 N N . LYS A 1 200 ? 26.464 26.900 -7.772 1.00 48.72 200 LYS A N 1
ATOM 1566 C CA . LYS A 1 200 ? 26.784 27.520 -6.481 1.00 48.72 200 LYS A CA 1
ATOM 1567 C C . LYS A 1 200 ? 25.630 27.320 -5.491 1.00 48.72 200 LYS A C 1
ATOM 1569 O O . LYS A 1 200 ? 24.596 27.974 -5.597 1.00 48.72 200 LYS A O 1
ATOM 1574 N N . GLY A 1 201 ? 25.846 26.460 -4.498 1.00 45.62 201 GLY A N 1
ATOM 1575 C CA . GLY A 1 201 ? 25.010 26.376 -3.306 1.00 45.62 201 GLY A CA 1
ATOM 1576 C C . GLY A 1 201 ? 25.063 27.688 -2.524 1.00 45.62 201 GLY A C 1
ATOM 1577 O O . GLY A 1 201 ? 26.139 28.204 -2.212 1.00 45.62 201 GLY A O 1
ATOM 1578 N N . GLY A 1 202 ? 23.884 28.239 -2.248 1.00 50.34 202 GLY A N 1
ATOM 1579 C CA . GLY A 1 202 ? 23.693 29.484 -1.519 1.00 50.34 202 GLY A CA 1
ATOM 1580 C C . GLY A 1 202 ? 24.250 29.435 -0.097 1.00 50.34 202 GLY A C 1
ATOM 1581 O O . GLY A 1 202 ? 24.008 28.501 0.668 1.00 50.34 202 GLY A O 1
ATOM 1582 N N . LYS A 1 203 ? 24.961 30.506 0.266 1.00 51.06 203 LYS A N 1
ATOM 1583 C CA . LYS A 1 203 ? 25.303 30.871 1.642 1.00 51.06 203 LYS A CA 1
ATOM 1584 C C . LYS A 1 203 ? 24.013 31.017 2.458 1.00 51.06 203 LYS A C 1
ATOM 1586 O O . LYS A 1 203 ? 23.330 32.033 2.346 1.00 51.06 203 LYS A O 1
ATOM 1591 N N . ARG A 1 204 ? 23.691 30.046 3.314 1.00 48.97 204 ARG A N 1
ATOM 1592 C CA . ARG A 1 204 ? 22.724 30.262 4.399 1.00 48.97 204 ARG A CA 1
ATOM 1593 C C . ARG A 1 204 ? 23.449 30.861 5.600 1.00 48.97 204 ARG A C 1
ATOM 1595 O O . ARG A 1 204 ? 24.384 30.277 6.144 1.00 48.97 204 ARG A O 1
ATOM 1602 N N . LYS A 1 205 ? 23.031 32.083 5.930 1.00 52.78 205 LYS A N 1
ATOM 1603 C CA . LYS A 1 205 ? 23.484 32.909 7.047 1.00 52.78 205 LYS A CA 1
ATOM 1604 C C . LYS A 1 205 ? 23.326 32.153 8.372 1.00 52.78 205 LYS A C 1
ATOM 1606 O O . LYS A 1 205 ? 22.258 31.618 8.655 1.00 52.78 205 LYS A O 1
ATOM 1611 N N . LYS A 1 206 ? 24.382 32.174 9.190 1.00 51.34 206 LYS A N 1
ATOM 1612 C CA . LYS A 1 206 ? 24.287 31.989 10.641 1.00 51.34 206 LYS A CA 1
ATOM 1613 C C . LYS A 1 206 ? 23.473 33.163 11.192 1.00 51.34 206 LYS A C 1
ATOM 1615 O O . LYS A 1 206 ? 23.915 34.302 11.087 1.00 51.34 206 LYS A O 1
ATOM 1620 N N . GLY A 1 207 ? 22.288 32.875 11.716 1.00 47.91 207 GLY A N 1
ATOM 1621 C CA . GLY A 1 207 ? 21.468 33.792 12.500 1.00 47.91 207 GLY A CA 1
ATOM 1622 C C . GLY A 1 207 ? 21.300 33.201 13.893 1.00 47.91 207 GLY A C 1
ATOM 1623 O O . GLY A 1 207 ? 20.981 32.024 14.023 1.00 47.91 207 GLY A O 1
ATOM 1624 N N . ALA A 1 208 ? 21.623 34.004 14.899 1.00 51.81 208 ALA A N 1
ATOM 1625 C CA . ALA A 1 208 ? 21.636 33.671 16.313 1.00 51.81 208 ALA A CA 1
ATOM 1626 C C . ALA A 1 208 ? 20.233 33.738 16.953 1.00 51.81 208 ALA A C 1
ATOM 1628 O O . ALA A 1 208 ? 19.272 34.163 16.313 1.00 51.81 208 ALA A O 1
ATOM 1629 N N . SER A 1 209 ? 20.193 33.428 18.255 1.00 44.12 209 SER A N 1
ATOM 1630 C CA . SER A 1 209 ? 19.054 33.480 19.192 1.00 44.12 209 SER A CA 1
ATOM 1631 C C . SER A 1 209 ? 18.156 32.228 19.136 1.00 44.12 209 SER A C 1
ATOM 1633 O O . SER A 1 209 ? 17.970 31.644 18.081 1.00 44.12 209 SER A O 1
ATOM 1635 N N . SER A 1 210 ? 17.603 31.691 20.221 1.00 44.66 210 SER A N 1
ATOM 1636 C CA . SER A 1 210 ? 17.435 32.213 21.571 1.00 44.66 210 SER A CA 1
ATOM 1637 C C . SER A 1 210 ? 17.058 31.064 22.521 1.00 44.66 210 SER A C 1
ATOM 1639 O O . SER A 1 210 ? 16.419 30.099 22.112 1.00 44.66 210 SER A O 1
ATOM 1641 N N . SER A 1 211 ? 17.468 31.215 23.777 1.00 50.44 211 SER A N 1
ATOM 1642 C CA . SER A 1 211 ? 16.966 30.630 25.032 1.00 50.44 211 SER A CA 1
ATOM 1643 C C . SER A 1 211 ? 15.722 29.719 25.021 1.00 50.44 211 SER A C 1
ATOM 1645 O O . SER A 1 211 ? 14.658 30.136 24.561 1.00 50.44 211 SER A O 1
ATOM 1647 N N . ARG A 1 212 ? 15.823 28.574 25.719 1.00 46.72 212 ARG A N 1
ATOM 1648 C CA . ARG A 1 212 ? 14.847 28.037 26.710 1.00 46.72 212 ARG A CA 1
ATOM 1649 C C . ARG A 1 212 ? 15.370 26.695 27.256 1.00 46.72 212 ARG A C 1
ATOM 1651 O O . ARG A 1 212 ? 15.358 25.698 26.552 1.00 46.72 212 ARG A O 1
ATOM 1658 N N . SER A 1 213 ? 16.124 26.718 28.355 1.00 55.78 213 SER A N 1
ATOM 1659 C CA . SER A 1 213 ? 15.689 26.459 29.747 1.00 55.78 213 SER A CA 1
ATOM 1660 C C . SER A 1 213 ? 15.945 25.002 30.182 1.00 55.78 213 SER A C 1
ATOM 1662 O O . SER A 1 213 ? 15.405 24.087 29.564 1.00 55.78 213 SER A O 1
ATOM 1664 N N . PRO A 1 214 ? 16.749 24.770 31.240 1.00 55.53 214 PRO A N 1
ATOM 1665 C CA . PRO A 1 214 ? 16.974 23.452 31.824 1.00 55.53 214 PRO A CA 1
ATOM 1666 C C . PRO A 1 214 ? 15.890 23.132 32.863 1.00 55.53 214 PRO A C 1
ATOM 1668 O O . PRO A 1 214 ? 15.622 23.937 33.753 1.00 55.53 214 PRO A O 1
ATOM 1671 N N . SER A 1 215 ? 15.296 21.941 32.788 1.00 53.12 215 SER A N 1
ATOM 1672 C CA . SER A 1 215 ? 14.456 21.409 33.866 1.00 53.12 215 SER A CA 1
ATOM 1673 C C . SER A 1 215 ? 15.256 20.402 34.695 1.00 53.12 215 SER A C 1
ATOM 1675 O O . SER A 1 215 ? 15.737 19.410 34.140 1.00 53.12 215 SER A O 1
ATOM 1677 N N . PRO A 1 216 ? 15.405 20.621 36.012 1.00 57.38 216 PRO A N 1
ATOM 1678 C CA . PRO A 1 216 ? 15.947 19.634 36.927 1.00 57.38 216 PRO A CA 1
ATOM 1679 C C . PRO A 1 216 ? 14.820 18.688 37.360 1.00 57.38 216 PRO A C 1
ATOM 1681 O O . PRO A 1 216 ? 13.752 19.128 37.775 1.00 57.38 216 PRO A O 1
ATOM 1684 N N . SER A 1 217 ? 15.052 17.380 37.304 1.00 55.97 217 SER A N 1
ATOM 1685 C CA . SER A 1 217 ? 14.239 16.427 38.059 1.00 55.97 217 SER A CA 1
ATOM 1686 C C . SER A 1 217 ? 15.160 15.440 38.750 1.00 55.97 217 SER A C 1
ATOM 1688 O O . SER A 1 217 ? 15.628 14.444 38.203 1.00 55.97 217 SER A O 1
ATOM 1690 N N . SER A 1 218 ? 15.465 15.817 39.983 1.00 52.31 218 SER A N 1
ATOM 1691 C CA . SER A 1 218 ? 15.904 14.954 41.058 1.00 52.31 218 SER A CA 1
ATOM 1692 C C . SER A 1 218 ? 14.894 13.829 41.289 1.00 52.31 218 SER A C 1
ATOM 1694 O O . SER A 1 218 ? 13.716 14.091 41.533 1.00 52.31 218 SER A O 1
ATOM 1696 N N . SER A 1 219 ? 15.357 12.585 41.344 1.00 54.38 219 SER A N 1
ATOM 1697 C CA . SER A 1 219 ? 14.707 11.583 42.188 1.00 54.38 219 SER A CA 1
ATOM 1698 C C . SER A 1 219 ? 15.746 10.713 42.894 1.00 54.38 219 SER A C 1
ATOM 1700 O O . SER A 1 219 ? 16.758 10.354 42.286 1.00 54.38 219 SER A O 1
ATOM 1702 N N . PRO A 1 220 ? 15.565 10.432 44.198 1.00 62.12 220 PRO A N 1
ATOM 1703 C CA . PRO A 1 220 ? 16.653 10.060 45.083 1.00 62.12 220 PRO A CA 1
ATOM 1704 C C . PRO A 1 220 ? 16.787 8.545 45.266 1.00 62.12 220 PRO A C 1
ATOM 1706 O O . PRO A 1 220 ? 15.816 7.796 45.325 1.00 62.12 220 PRO A O 1
ATOM 1709 N N . ARG A 1 221 ? 18.050 8.140 45.439 1.00 55.50 221 ARG A N 1
ATOM 1710 C CA . ARG A 1 221 ? 18.558 7.033 46.268 1.00 55.50 221 ARG A CA 1
ATOM 1711 C C . ARG A 1 221 ? 17.497 6.170 46.968 1.00 55.50 221 ARG A C 1
ATOM 1713 O O . ARG A 1 221 ? 16.998 6.508 48.041 1.00 55.50 221 ARG A O 1
ATOM 1720 N N . ARG A 1 222 ? 17.317 4.951 46.463 1.00 62.59 222 ARG A N 1
ATOM 1721 C CA . ARG A 1 222 ? 16.708 3.855 47.219 1.00 62.59 222 ARG A CA 1
ATOM 1722 C C . ARG A 1 222 ? 17.746 3.306 48.211 1.00 62.59 222 ARG A C 1
ATOM 1724 O O . ARG A 1 222 ? 18.732 2.688 47.815 1.00 62.59 222 ARG A O 1
ATOM 1731 N N . LYS A 1 223 ? 17.551 3.589 49.504 1.00 61.38 223 LYS A N 1
ATOM 1732 C CA . LYS A 1 223 ? 18.302 2.982 50.613 1.00 61.38 223 LYS A CA 1
ATOM 1733 C C . LYS A 1 223 ? 18.029 1.476 50.636 1.00 61.38 223 LYS A C 1
ATOM 1735 O O . LYS A 1 223 ? 16.891 1.049 50.803 1.00 61.38 223 LYS A O 1
ATOM 1740 N N . LYS A 1 224 ? 19.095 0.692 50.504 1.00 67.31 224 LYS A N 1
ATOM 1741 C CA . LYS A 1 224 ? 19.147 -0.732 50.836 1.00 67.31 224 LYS A CA 1
ATOM 1742 C C . LYS A 1 224 ? 19.042 -0.838 52.363 1.00 67.31 224 LYS A C 1
ATOM 1744 O O . LYS A 1 224 ? 19.931 -0.354 53.063 1.00 67.31 224 LYS A O 1
ATOM 1749 N N . ARG A 1 225 ? 17.932 -1.370 52.882 1.00 59.75 225 ARG A N 1
ATOM 1750 C CA . ARG A 1 225 ? 17.872 -1.875 54.261 1.00 59.75 225 ARG A CA 1
ATOM 1751 C C . ARG A 1 225 ? 18.296 -3.344 54.247 1.00 59.75 225 ARG A C 1
ATOM 1753 O O . ARG A 1 225 ? 18.124 -4.015 53.233 1.00 59.75 225 ARG A O 1
ATOM 1760 N N . ARG A 1 226 ? 18.949 -3.688 55.353 1.00 64.69 226 ARG A N 1
ATOM 1761 C CA . ARG A 1 226 ? 19.572 -4.956 55.736 1.00 64.69 226 ARG A CA 1
ATOM 1762 C C . ARG A 1 226 ? 18.695 -6.166 55.471 1.00 64.69 226 ARG A C 1
ATOM 1764 O O . ARG A 1 226 ? 17.474 -6.027 55.695 1.00 64.69 226 ARG A O 1
#

Sequence (226 aa):
LKQMAEASPQVL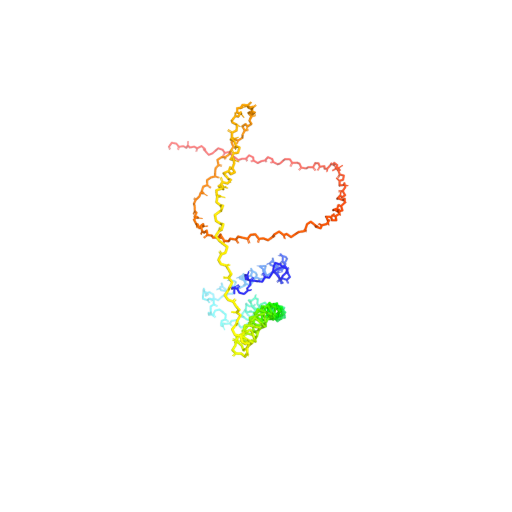KNFPWPSQTEVTTRKAKLRSLVARLFAAAADKGTQDVEALLKGDADLRKEVLQSLTDENQSGLDTWSGQLQKELAARQVDKDKVSAELKKKEEAVQARREEEKARREEEERRLAQEKREGKRPPPKPRDSSSDSDSGARKKKPAKKDAKDAKSKGKNKRKGSSSPSRGRSSDESESSGRRKKRKPVQKGGKRKKGASSSRSPSPSSSPRRKKRR

Radius of gyration: 41.13 Å; chains: 1; bounding box: 97×58×120 Å